Protein AF-A0A7S0FAA5-F1 (afdb_monomer)

Foldseek 3Di:
DDDDPPPVVVVVVVVVVVVVVVVPPPPPPPPPPPPPPPVVVVVVVVVVVVVVVVVVPPPPPPPPPDPPPDPDDDDPDPDPPPADDLVLPAAWWAKPVGWIWHWDAPDDPDRWIWIWTDDPPDDIDIWTFDADPVHIDTVQWHWDSVPDDSQWTWTAHPVRDIMIIGHDDPPPPPDPDDDPPVVVVPVPPPDDPPPDDDDDDDDDD

Nearest PDB structures (foldseek):
  2czt-assembly1_A  TM=4.499E-01  e=5.637E-01  Mus musculus
  4r4k-assembly1_A  TM=3.644E-01  e=4.669E+00  Bacteroides caccae ATCC 43185
  1wba-assembly1_A  TM=4.005E-01  e=7.704E+00  Psophocarpus tetragonolobus

Structure (mmCIF, N/CA/C/O backbone):
data_AF-A0A7S0FAA5-F1
#
_entry.id   AF-A0A7S0FAA5-F1
#
loop_
_atom_site.group_PDB
_atom_site.id
_atom_site.type_symbol
_atom_site.label_atom_id
_atom_site.label_alt_id
_atom_site.label_comp_id
_atom_site.label_asym_id
_atom_site.label_entity_id
_atom_site.label_seq_id
_atom_site.pdbx_PDB_ins_code
_atom_site.Cartn_x
_atom_site.Cartn_y
_atom_site.Cartn_z
_atom_site.occupancy
_atom_site.B_iso_or_equiv
_atom_site.auth_seq_id
_atom_site.auth_comp_id
_atom_site.auth_asym_id
_atom_site.auth_atom_id
_atom_site.pdbx_PDB_model_num
ATOM 1 N N . MET A 1 1 ? -15.482 9.427 52.708 1.00 46.59 1 MET A N 1
ATOM 2 C CA . MET A 1 1 ? -15.247 8.498 51.584 1.00 46.59 1 MET A CA 1
ATOM 3 C C . MET A 1 1 ? -13.743 8.409 51.426 1.00 46.59 1 MET A C 1
ATOM 5 O O . MET A 1 1 ? -13.138 9.397 51.035 1.00 46.59 1 MET A O 1
ATOM 9 N N . ALA A 1 2 ? -13.148 7.328 51.931 1.00 50.00 2 ALA A N 1
ATOM 10 C CA . ALA A 1 2 ? -11.704 7.180 52.086 1.00 50.00 2 ALA A CA 1
ATOM 11 C C . ALA A 1 2 ? -11.077 6.606 50.805 1.00 50.00 2 ALA A C 1
ATOM 13 O O . ALA A 1 2 ? -11.601 5.654 50.232 1.00 50.00 2 ALA A O 1
ATOM 14 N N . PHE A 1 3 ? -9.985 7.232 50.366 1.00 57.38 3 PHE A N 1
ATOM 15 C CA . PHE A 1 3 ? -9.082 6.771 49.314 1.00 57.38 3 PHE A CA 1
ATOM 16 C C . PHE A 1 3 ? -8.095 5.776 49.941 1.00 57.38 3 PHE A C 1
ATOM 18 O O . PHE A 1 3 ? -7.106 6.201 50.530 1.00 57.38 3 PHE A O 1
ATOM 25 N N . GLU A 1 4 ? -8.367 4.475 49.855 1.00 61.94 4 GLU A N 1
ATOM 26 C CA . GLU A 1 4 ? -7.481 3.430 50.410 1.00 61.94 4 GLU A CA 1
ATOM 27 C C . GLU A 1 4 ? -6.891 2.483 49.347 1.00 61.94 4 GLU A C 1
ATOM 29 O O . GLU A 1 4 ? -6.266 1.492 49.700 1.00 61.94 4 GLU A O 1
ATOM 34 N N . ASP A 1 5 ? -7.020 2.777 48.049 1.00 63.69 5 ASP A N 1
ATOM 35 C CA . ASP A 1 5 ? -6.678 1.799 46.994 1.00 63.69 5 ASP A CA 1
ATOM 36 C C . ASP A 1 5 ? -5.294 1.993 46.336 1.00 63.69 5 ASP A C 1
ATOM 38 O O . ASP A 1 5 ? -4.895 1.217 45.479 1.00 63.69 5 ASP A O 1
ATOM 42 N N . SER A 1 6 ? -4.516 3.008 46.734 1.00 68.31 6 SER A N 1
ATOM 43 C CA . SER A 1 6 ? -3.263 3.365 46.036 1.00 68.31 6 SER A CA 1
ATOM 44 C C . SER A 1 6 ? -2.016 2.600 46.504 1.00 68.31 6 SER A C 1
ATOM 46 O O . SER A 1 6 ? -0.963 2.722 45.882 1.00 68.31 6 SER A O 1
ATOM 48 N N . THR A 1 7 ? -2.082 1.850 47.606 1.00 77.31 7 THR A N 1
ATOM 49 C CA . THR A 1 7 ? -0.907 1.144 48.152 1.00 77.31 7 THR A CA 1
ATOM 50 C C . THR A 1 7 ? -0.652 -0.205 47.486 1.00 77.31 7 THR A C 1
ATOM 52 O O . THR A 1 7 ? 0.481 -0.678 47.499 1.00 77.31 7 THR A O 1
ATOM 55 N N . ARG A 1 8 ? -1.674 -0.803 46.863 1.00 77.56 8 ARG A N 1
ATOM 56 C CA . ARG A 1 8 ? -1.575 -2.124 46.225 1.00 77.56 8 ARG A CA 1
ATOM 57 C C . ARG A 1 8 ? -0.757 -2.116 44.938 1.00 77.56 8 ARG A C 1
ATOM 59 O O . ARG A 1 8 ? -0.042 -3.079 44.678 1.00 77.56 8 ARG A O 1
ATOM 66 N N . ASP A 1 9 ? -0.813 -1.026 44.178 1.00 76.88 9 ASP A N 1
ATOM 67 C CA . ASP A 1 9 ? -0.084 -0.923 42.910 1.00 76.88 9 ASP A CA 1
ATOM 68 C C . ASP A 1 9 ? 1.433 -0.801 43.124 1.00 76.88 9 ASP A C 1
ATOM 70 O O . ASP A 1 9 ? 2.213 -1.403 42.389 1.00 76.88 9 ASP A O 1
ATOM 74 N N . LEU A 1 10 ? 1.866 -0.108 44.186 1.00 81.38 10 LEU A N 1
ATOM 75 C CA . LEU A 1 10 ? 3.289 -0.001 44.533 1.00 81.38 10 LEU A CA 1
ATOM 76 C C . LEU A 1 10 ? 3.874 -1.344 45.000 1.00 81.38 10 LEU A C 1
ATOM 78 O O . LEU A 1 10 ? 5.013 -1.667 44.673 1.00 81.38 10 LEU A O 1
ATOM 82 N N . GLU A 1 11 ? 3.089 -2.143 45.728 1.00 89.31 11 GLU A N 1
ATOM 83 C CA . GLU A 1 11 ? 3.521 -3.457 46.217 1.00 89.31 11 GLU A CA 1
ATOM 84 C C . GLU A 1 11 ? 3.721 -4.458 45.066 1.00 89.31 11 GLU A C 1
ATOM 86 O O . GLU A 1 11 ? 4.648 -5.271 45.094 1.00 89.31 11 GLU A O 1
ATOM 91 N N . LEU A 1 12 ? 2.896 -4.363 44.017 1.00 89.00 12 LEU A N 1
ATOM 92 C CA . LEU A 1 12 ? 2.998 -5.217 42.836 1.00 89.00 12 LEU A CA 1
ATOM 93 C C . LEU A 1 12 ? 4.240 -4.890 41.990 1.00 89.00 12 LEU A C 1
ATOM 95 O O . LEU A 1 12 ? 4.948 -5.804 41.560 1.00 89.00 12 LEU A O 1
ATOM 99 N N . ASP A 1 13 ? 4.541 -3.606 41.789 1.00 87.75 13 ASP A N 1
ATOM 100 C CA . ASP A 1 13 ? 5.718 -3.170 41.025 1.00 87.75 13 ASP A CA 1
ATOM 101 C C . ASP A 1 13 ? 7.036 -3.569 41.707 1.00 87.75 13 ASP A C 1
ATOM 103 O O . ASP A 1 13 ? 7.987 -3.998 41.039 1.00 87.75 13 ASP A O 1
ATOM 107 N N . ASP A 1 14 ? 7.091 -3.496 43.040 1.00 91.56 14 ASP A N 1
ATOM 108 C CA . ASP A 1 14 ? 8.242 -3.972 43.811 1.00 91.56 14 ASP A CA 1
ATOM 109 C C . ASP A 1 14 ? 8.397 -5.498 43.714 1.00 91.56 14 ASP A C 1
ATOM 111 O O . ASP A 1 14 ? 9.518 -5.998 43.564 1.00 91.56 14 ASP A O 1
ATOM 115 N N . GLN A 1 15 ? 7.288 -6.248 43.692 1.00 93.44 15 GLN A N 1
ATOM 116 C CA . GLN A 1 15 ? 7.299 -7.697 43.468 1.00 93.44 15 GLN A CA 1
ATOM 117 C C . GLN A 1 15 ? 7.827 -8.072 42.077 1.00 93.44 15 GLN A C 1
ATOM 119 O O . GLN A 1 15 ? 8.649 -8.984 41.951 1.00 93.44 15 GLN A O 1
ATOM 124 N N . ILE A 1 16 ? 7.402 -7.353 41.033 1.00 87.31 16 ILE A N 1
ATOM 125 C CA . ILE A 1 16 ? 7.867 -7.576 39.656 1.00 87.31 16 ILE A CA 1
ATOM 126 C C . ILE A 1 16 ? 9.368 -7.293 39.555 1.00 87.31 16 ILE A C 1
ATOM 128 O O . ILE A 1 16 ? 10.115 -8.086 38.974 1.00 87.31 16 ILE A O 1
ATOM 132 N N . ARG A 1 17 ? 9.837 -6.196 40.158 1.00 88.38 17 ARG A N 1
ATOM 133 C CA . ARG A 1 17 ? 11.257 -5.823 40.151 1.00 88.38 17 ARG A CA 1
ATOM 134 C C . ARG A 1 17 ? 12.119 -6.836 40.908 1.00 88.38 17 ARG A C 1
ATOM 136 O O . ARG A 1 17 ? 13.194 -7.198 40.427 1.00 88.38 17 ARG A O 1
ATOM 143 N N . ALA A 1 18 ? 11.642 -7.328 42.052 1.00 89.88 18 ALA A N 1
ATOM 144 C CA . ALA A 1 18 ? 12.319 -8.367 42.824 1.00 89.88 18 ALA A CA 1
ATOM 145 C C . ALA A 1 18 ? 12.420 -9.687 42.039 1.00 89.88 18 ALA A C 1
ATOM 147 O O . ALA A 1 18 ? 13.503 -10.268 41.948 1.00 89.88 18 ALA A O 1
ATOM 148 N N . ALA A 1 19 ? 11.331 -10.110 41.390 1.00 85.75 19 ALA A N 1
ATOM 149 C CA . ALA A 1 19 ? 11.308 -11.322 40.573 1.00 85.75 19 ALA A CA 1
ATOM 150 C C . ALA A 1 19 ? 12.245 -11.230 39.353 1.00 85.75 19 ALA A C 1
ATOM 152 O O . ALA A 1 19 ? 12.927 -12.200 39.017 1.00 85.75 19 ALA A O 1
ATOM 153 N N . GLN A 1 20 ? 12.330 -10.062 38.705 1.00 81.81 20 GLN A N 1
ATOM 154 C CA . GLN A 1 20 ? 13.256 -9.839 37.588 1.00 81.81 20 GLN A CA 1
ATOM 155 C C . GLN A 1 20 ? 14.727 -9.895 38.024 1.00 81.81 20 GLN A C 1
ATOM 157 O O . GLN A 1 20 ? 15.554 -10.466 37.309 1.00 81.81 20 GLN A O 1
ATOM 162 N N . LEU A 1 21 ? 15.060 -9.354 39.203 1.00 81.00 21 LEU A N 1
ATOM 163 C CA . LEU A 1 21 ? 16.407 -9.456 39.773 1.00 81.00 21 LEU A CA 1
ATOM 164 C C . LEU A 1 21 ? 16.765 -10.902 40.140 1.00 81.00 21 LEU A C 1
ATOM 166 O O . LEU A 1 21 ? 17.892 -11.329 39.891 1.00 81.00 21 LEU A O 1
ATOM 170 N N . GLU A 1 22 ? 15.817 -11.677 40.671 1.00 82.38 22 GLU A N 1
ATOM 171 C CA . GLU A 1 22 ? 16.042 -13.088 41.004 1.00 82.38 22 GLU A CA 1
ATOM 172 C C . GLU A 1 22 ? 16.226 -13.958 39.747 1.00 82.38 22 GLU A C 1
ATOM 174 O O . GLU A 1 22 ? 17.112 -14.818 39.697 1.00 82.38 22 GLU A O 1
ATOM 179 N N . ALA A 1 23 ? 15.452 -13.692 38.691 1.00 75.12 23 ALA A N 1
ATOM 180 C CA . ALA A 1 23 ? 15.555 -14.407 37.421 1.00 75.12 23 ALA A CA 1
ATOM 181 C C . ALA A 1 23 ? 16.846 -14.076 36.641 1.00 75.12 23 ALA A C 1
ATOM 183 O O . ALA A 1 23 ? 17.376 -14.937 35.937 1.00 75.12 23 ALA A O 1
ATOM 184 N N . GLY A 1 24 ? 17.386 -12.859 36.783 1.00 63.59 24 GLY A N 1
ATOM 185 C CA . GLY A 1 24 ? 18.555 -12.384 36.031 1.00 63.59 24 GLY A CA 1
ATOM 186 C C . GLY A 1 24 ? 19.918 -12.944 36.471 1.00 63.59 24 GLY A C 1
ATOM 187 O O . GLY A 1 24 ? 20.893 -12.810 35.734 1.00 63.59 24 GLY A O 1
ATOM 188 N N . ILE A 1 25 ? 20.023 -13.588 37.640 1.00 58.25 25 ILE A N 1
ATOM 189 C CA . ILE A 1 25 ? 21.322 -13.996 38.223 1.00 58.25 25 ILE A CA 1
ATOM 190 C C . ILE A 1 25 ? 21.770 -15.402 37.776 1.00 58.25 25 ILE A C 1
ATOM 192 O O . ILE A 1 25 ? 22.922 -15.789 37.969 1.00 58.25 25 ILE A O 1
ATOM 196 N N . LYS A 1 26 ? 20.911 -16.178 37.105 1.00 59.44 26 LYS A N 1
ATOM 197 C CA . LYS A 1 26 ? 21.244 -17.539 36.648 1.00 59.44 26 LYS A CA 1
ATOM 198 C C . LYS A 1 26 ? 21.293 -17.640 35.130 1.00 59.44 26 LYS A C 1
ATOM 200 O O . LYS A 1 26 ? 20.645 -18.496 34.539 1.00 59.44 26 LYS A O 1
ATOM 205 N N . HIS A 1 27 ? 22.130 -16.825 34.496 1.00 52.06 27 HIS A N 1
ATOM 206 C CA . HIS A 1 27 ? 22.762 -17.285 33.266 1.00 52.06 27 HIS A CA 1
ATOM 207 C C . HIS A 1 27 ? 23.975 -18.123 33.673 1.00 52.06 27 HIS A C 1
ATOM 209 O O . HIS A 1 27 ? 25.009 -17.544 34.014 1.00 52.06 27 HIS A O 1
ATOM 215 N N . PRO A 1 28 ? 23.885 -19.472 33.694 1.00 59.03 28 PRO A N 1
ATOM 216 C CA . PRO A 1 28 ? 25.088 -20.280 33.755 1.00 59.03 28 PRO A CA 1
ATOM 217 C C . PRO A 1 28 ? 25.968 -19.788 32.617 1.00 59.03 28 PRO A C 1
ATOM 219 O O . PRO A 1 28 ? 25.535 -19.775 31.462 1.00 59.03 28 PRO A O 1
ATOM 222 N N . HIS A 1 29 ? 27.155 -19.299 32.971 1.00 48.84 29 HIS A N 1
ATOM 223 C CA . HIS A 1 29 ? 28.204 -18.979 32.025 1.00 48.84 29 HIS A CA 1
ATOM 224 C C . HIS A 1 29 ? 28.340 -20.180 31.099 1.00 48.84 29 HIS A C 1
ATOM 226 O O . HIS A 1 29 ? 28.907 -21.212 31.453 1.00 48.84 29 HIS A O 1
ATOM 232 N N . SER A 1 30 ? 27.731 -20.040 29.930 1.00 53.94 30 SER A N 1
ATOM 233 C CA . SER A 1 30 ? 27.768 -20.988 28.843 1.00 53.94 30 SER A CA 1
ATOM 234 C C . SER A 1 30 ? 29.174 -20.875 28.280 1.00 53.94 30 SER A C 1
ATOM 236 O O . SER A 1 30 ? 29.434 -20.160 27.316 1.00 53.94 30 SER A O 1
ATOM 238 N N . THR A 1 31 ? 30.122 -21.518 28.957 1.00 53.09 31 THR A N 1
ATOM 239 C CA . THR A 1 31 ? 31.502 -21.712 28.521 1.00 53.09 31 THR A CA 1
ATOM 240 C C . THR A 1 31 ? 31.530 -22.743 27.396 1.00 53.09 31 THR A C 1
ATOM 242 O O . THR A 1 31 ? 32.328 -23.675 27.390 1.00 53.09 31 THR A O 1
ATOM 245 N N . TYR A 1 32 ? 30.676 -22.569 26.387 1.00 51.41 32 TYR A N 1
ATOM 246 C CA . TYR A 1 32 ? 30.993 -23.093 25.075 1.00 51.41 32 TYR A CA 1
ATOM 247 C C . TYR A 1 32 ? 32.099 -22.197 24.545 1.00 51.41 32 TYR A C 1
ATOM 249 O O . TYR A 1 32 ? 31.860 -21.156 23.933 1.00 51.41 32 TYR A O 1
ATOM 257 N N . SER A 1 33 ? 33.335 -22.602 24.829 1.00 50.22 33 SER A N 1
ATOM 258 C CA . SER A 1 33 ? 34.493 -22.234 24.031 1.00 50.22 33 SER A CA 1
ATOM 259 C C . SER A 1 33 ? 34.157 -22.603 22.593 1.00 50.22 33 SER A C 1
ATOM 261 O O . SER A 1 33 ? 34.343 -23.747 22.179 1.00 50.22 33 SER A O 1
ATOM 263 N N . ARG A 1 34 ? 33.566 -21.651 21.862 1.00 58.12 34 ARG A N 1
ATOM 264 C CA . ARG A 1 34 ? 33.261 -21.775 20.444 1.00 58.12 34 ARG A CA 1
ATOM 265 C C . ARG A 1 34 ? 34.567 -22.207 19.784 1.00 58.12 34 ARG A C 1
ATOM 267 O O . ARG A 1 34 ? 35.541 -21.453 19.883 1.00 58.12 34 ARG A O 1
ATOM 274 N N . PRO A 1 35 ? 34.631 -23.409 19.183 1.00 56.22 35 PRO A N 1
ATOM 275 C CA . PRO A 1 35 ? 35.809 -23.841 18.457 1.00 56.22 35 PRO A CA 1
ATOM 276 C C . PRO A 1 35 ? 36.177 -22.713 17.507 1.00 56.22 35 PRO A C 1
ATOM 278 O O . PRO A 1 35 ? 35.318 -22.212 16.778 1.00 56.22 35 PRO A O 1
ATOM 281 N N . LYS A 1 36 ? 37.418 -22.240 17.611 1.00 56.34 36 LYS A N 1
ATOM 282 C CA . LYS A 1 36 ? 37.954 -21.164 16.785 1.00 56.34 36 LYS A CA 1
ATOM 283 C C . LYS A 1 36 ? 37.945 -21.673 15.345 1.00 56.34 36 LYS A C 1
ATOM 285 O O . LYS A 1 36 ? 38.880 -22.337 14.918 1.00 56.34 36 LYS A O 1
ATOM 290 N N . GLU A 1 37 ? 36.825 -21.467 14.656 1.00 60.38 37 GLU A N 1
ATOM 291 C CA . GLU A 1 37 ? 36.594 -21.952 13.302 1.00 60.38 37 GLU A CA 1
ATOM 292 C C . GLU A 1 37 ? 37.660 -21.346 12.380 1.00 60.38 37 GLU A C 1
ATOM 294 O O . GLU A 1 37 ? 37.664 -20.120 12.190 1.00 60.38 37 GLU A O 1
ATOM 299 N N . PRO A 1 38 ? 38.531 -22.168 11.763 1.00 64.38 38 PRO A N 1
ATOM 300 C CA . PRO A 1 38 ? 39.509 -21.680 10.790 1.00 64.38 38 PRO A CA 1
ATOM 301 C C . PRO A 1 38 ? 38.832 -21.054 9.555 1.00 64.38 38 PRO A C 1
ATOM 303 O O . PRO A 1 38 ? 39.435 -20.242 8.856 1.00 64.38 38 PRO A O 1
ATOM 306 N N . ALA A 1 39 ? 37.543 -21.342 9.337 1.00 64.44 39 ALA A N 1
ATOM 307 C CA . ALA A 1 39 ? 36.732 -20.773 8.265 1.00 64.44 39 ALA A CA 1
ATOM 308 C C . ALA A 1 39 ? 36.549 -19.246 8.371 1.00 64.44 39 ALA A C 1
ATOM 310 O O . ALA A 1 39 ? 36.412 -18.567 7.353 1.00 64.44 39 ALA A O 1
ATOM 311 N N . SER A 1 40 ? 36.576 -18.683 9.584 1.00 76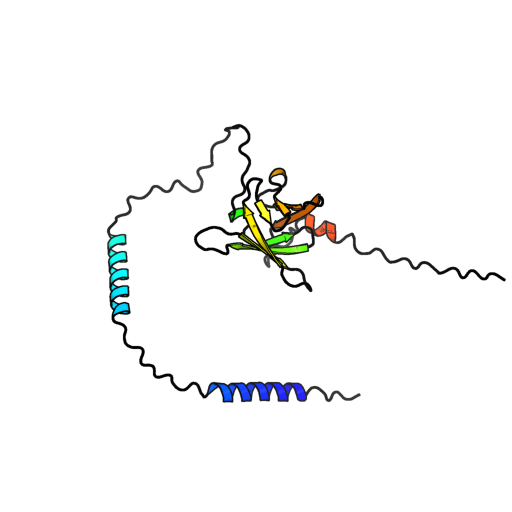.44 40 SER A N 1
ATOM 312 C CA . SER A 1 40 ? 36.397 -17.236 9.781 1.00 76.44 40 SER A CA 1
ATOM 313 C C . SER A 1 40 ? 37.597 -16.423 9.284 1.00 76.44 40 SER A C 1
ATOM 315 O O . SER A 1 40 ? 37.435 -15.335 8.727 1.00 76.44 40 SER A O 1
ATOM 317 N N . GLU A 1 41 ? 38.808 -16.962 9.432 1.00 83.12 41 GLU A N 1
ATOM 318 C CA . GLU A 1 41 ? 40.037 -16.302 8.999 1.00 83.12 41 GLU A CA 1
ATOM 319 C C . GLU A 1 41 ? 40.203 -16.403 7.480 1.00 83.12 41 GLU A C 1
ATOM 321 O O . GLU A 1 41 ? 40.548 -15.415 6.828 1.00 83.12 41 GLU A O 1
ATOM 326 N N . GLU A 1 42 ? 39.824 -17.541 6.895 1.00 84.56 42 GLU A N 1
ATOM 327 C CA . GLU A 1 42 ? 39.777 -17.719 5.445 1.00 84.56 42 GLU A CA 1
ATOM 328 C C . GLU A 1 42 ? 38.746 -16.794 4.779 1.00 84.56 42 GLU A C 1
ATOM 330 O O . GLU A 1 42 ? 39.060 -16.127 3.789 1.00 84.56 42 GLU A O 1
ATOM 335 N N . LEU A 1 43 ? 37.544 -16.664 5.352 1.00 84.25 43 LEU A N 1
ATOM 336 C CA . LEU A 1 43 ? 36.525 -15.734 4.859 1.00 84.25 43 LEU A CA 1
ATOM 337 C C . LEU A 1 43 ? 37.012 -14.280 4.913 1.00 84.25 43 LEU A C 1
ATOM 339 O O . LEU A 1 43 ? 36.904 -13.551 3.926 1.00 84.25 43 LEU A O 1
ATOM 343 N N . ASN A 1 44 ? 37.616 -13.871 6.031 1.00 85.75 44 ASN A N 1
ATOM 344 C CA . ASN A 1 44 ? 38.196 -12.536 6.169 1.00 85.75 44 ASN A CA 1
ATOM 345 C C . ASN A 1 44 ? 39.334 -12.294 5.161 1.00 85.75 44 ASN A C 1
ATOM 347 O O . ASN A 1 44 ? 39.449 -11.194 4.612 1.00 85.75 44 ASN A O 1
ATOM 351 N N . SER A 1 45 ? 40.138 -13.319 4.860 1.00 91.81 45 SER A N 1
ATOM 352 C CA . SER A 1 45 ? 41.173 -13.259 3.820 1.00 91.81 45 SER A CA 1
ATOM 353 C C . SER A 1 45 ? 40.569 -13.061 2.425 1.00 91.81 45 SER A C 1
ATOM 355 O O . SER A 1 45 ? 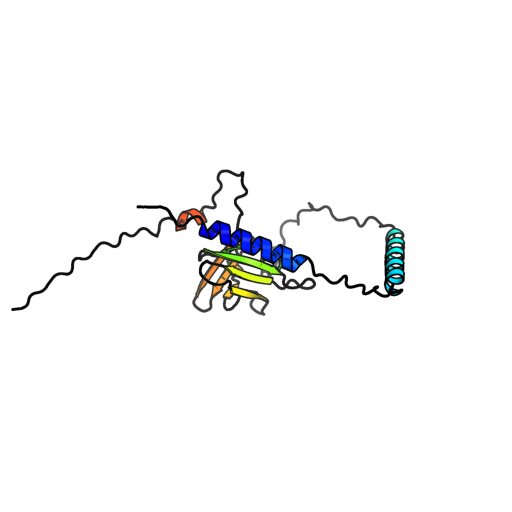41.031 -12.207 1.663 1.00 91.81 45 SER A O 1
ATOM 357 N N . ARG A 1 46 ? 39.477 -13.773 2.109 1.00 89.62 46 ARG A N 1
ATOM 358 C CA . ARG A 1 46 ? 38.746 -13.636 0.837 1.00 89.62 46 ARG A CA 1
ATOM 359 C C . ARG A 1 46 ? 38.129 -12.247 0.672 1.00 89.62 46 ARG A C 1
ATOM 361 O O . ARG A 1 46 ? 38.247 -11.670 -0.408 1.00 89.62 46 ARG A O 1
ATOM 368 N N . ILE A 1 47 ? 37.554 -11.672 1.733 1.00 87.81 47 ILE A N 1
ATOM 369 C CA . ILE A 1 47 ? 37.001 -10.306 1.709 1.00 87.81 47 ILE A CA 1
ATOM 370 C C . ILE A 1 47 ? 38.103 -9.283 1.393 1.00 87.81 47 ILE A C 1
ATOM 372 O O . ILE A 1 47 ? 37.950 -8.473 0.477 1.00 87.81 47 ILE A O 1
ATOM 376 N N . ARG A 1 48 ? 39.252 -9.351 2.083 1.00 90.62 48 ARG A N 1
ATOM 377 C CA . ARG A 1 48 ? 40.374 -8.425 1.834 1.00 90.62 48 ARG A CA 1
ATOM 378 C C . ARG A 1 48 ? 40.996 -8.598 0.446 1.00 90.62 48 ARG A C 1
ATOM 380 O O . ARG A 1 48 ? 41.482 -7.626 -0.132 1.00 90.62 48 ARG A O 1
ATOM 387 N N . ALA A 1 49 ? 41.027 -9.820 -0.087 1.00 89.69 49 ALA A N 1
ATOM 388 C CA . ALA A 1 49 ? 41.503 -10.082 -1.445 1.00 89.69 49 ALA A CA 1
ATOM 389 C C . ALA A 1 49 ? 40.559 -9.473 -2.497 1.00 89.69 49 ALA A C 1
ATOM 391 O O . ALA A 1 49 ? 41.020 -8.794 -3.414 1.00 89.69 49 ALA A O 1
ATOM 392 N N . ALA A 1 50 ? 39.244 -9.634 -2.319 1.00 83.62 50 ALA A N 1
ATOM 393 C CA . ALA A 1 50 ? 38.233 -9.052 -3.199 1.00 83.62 50 ALA A CA 1
ATOM 394 C C . ALA A 1 50 ? 38.268 -7.514 -3.192 1.00 83.62 50 ALA A C 1
ATOM 396 O O . ALA A 1 50 ? 38.244 -6.896 -4.254 1.00 83.62 50 ALA A O 1
ATOM 397 N N . GLN A 1 51 ? 38.410 -6.892 -2.015 1.00 87.94 51 GLN A N 1
ATOM 398 C CA . GLN A 1 51 ? 38.537 -5.434 -1.887 1.00 87.94 51 GLN A CA 1
ATOM 399 C C . GLN A 1 51 ? 39.766 -4.887 -2.635 1.00 87.94 51 GLN A C 1
ATOM 401 O O . GLN A 1 51 ? 39.666 -3.875 -3.328 1.00 87.94 51 GLN A O 1
ATOM 406 N N . ARG A 1 52 ? 40.914 -5.580 -2.567 1.00 83.62 52 ARG A N 1
ATOM 407 C CA . ARG A 1 52 ? 42.120 -5.204 -3.329 1.00 83.62 52 ARG A CA 1
ATOM 408 C C . ARG A 1 52 ? 41.942 -5.375 -4.840 1.00 83.62 52 ARG A C 1
ATOM 410 O O . ARG A 1 52 ? 42.389 -4.520 -5.598 1.00 83.62 52 ARG A O 1
ATOM 417 N N . ALA A 1 53 ? 41.260 -6.433 -5.277 1.00 79.19 53 ALA A N 1
ATOM 418 C CA . ALA A 1 53 ? 40.959 -6.649 -6.692 1.00 79.19 53 ALA A CA 1
ATOM 419 C C . ALA A 1 53 ? 39.988 -5.593 -7.257 1.00 79.19 53 ALA A C 1
ATOM 421 O O . ALA A 1 53 ? 40.146 -5.169 -8.402 1.00 79.19 53 ALA A O 1
ATOM 422 N N . ALA A 1 54 ? 39.018 -5.140 -6.456 1.00 72.62 54 ALA A N 1
ATOM 423 C CA . ALA A 1 54 ? 38.082 -4.086 -6.841 1.00 72.62 54 ALA A CA 1
ATOM 424 C C . ALA A 1 54 ? 38.766 -2.713 -6.967 1.00 72.62 54 ALA A C 1
ATOM 426 O O . ALA A 1 54 ? 38.492 -1.989 -7.917 1.00 72.62 54 ALA A O 1
ATOM 427 N N . GLY A 1 55 ? 39.703 -2.382 -6.070 1.00 69.12 55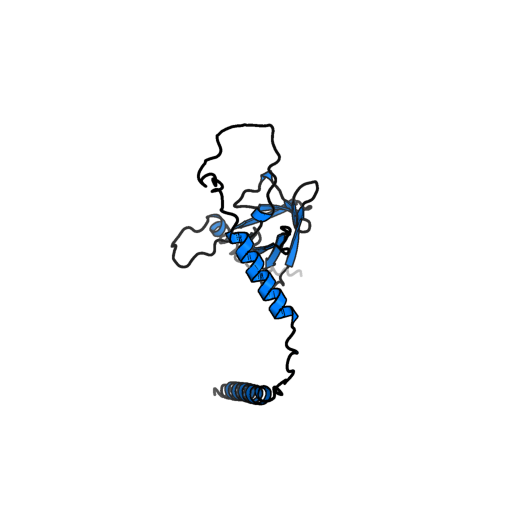 GLY A N 1
ATOM 428 C CA . GLY A 1 55 ? 40.447 -1.115 -6.124 1.00 69.12 55 GLY A CA 1
ATOM 429 C C . GLY A 1 55 ? 41.436 -0.996 -7.293 1.00 69.12 55 GLY A C 1
ATOM 430 O O . GLY A 1 55 ? 41.773 0.114 -7.690 1.00 69.12 55 GLY A O 1
ATOM 431 N N . ALA A 1 56 ? 41.889 -2.117 -7.867 1.00 62.03 56 ALA A N 1
ATOM 432 C CA . ALA A 1 56 ? 42.823 -2.129 -8.999 1.00 62.03 56 ALA A CA 1
ATOM 433 C C . ALA A 1 56 ? 42.140 -1.970 -10.368 1.00 62.03 56 ALA A C 1
ATOM 435 O O . ALA A 1 56 ? 42.805 -1.670 -11.360 1.00 62.03 56 ALA A O 1
ATOM 436 N N . ARG A 1 57 ? 40.815 -2.145 -10.443 1.00 57.50 57 ARG A N 1
ATOM 437 C CA . ARG A 1 57 ? 40.047 -1.780 -11.636 1.00 57.50 57 ARG A CA 1
ATOM 438 C C . ARG A 1 57 ? 39.781 -0.287 -11.567 1.00 57.50 57 ARG A C 1
ATOM 440 O O . ARG A 1 57 ? 38.726 0.139 -11.107 1.00 57.50 57 ARG A O 1
ATOM 447 N N . GLY A 1 58 ? 40.790 0.483 -11.976 1.00 50.03 58 GLY A N 1
ATOM 448 C CA . GLY A 1 58 ? 40.668 1.910 -12.231 1.00 50.03 58 GLY A CA 1
ATOM 449 C C . GLY A 1 58 ? 39.379 2.153 -12.997 1.00 50.03 58 GLY A C 1
ATOM 450 O O . GLY A 1 58 ? 39.210 1.668 -14.115 1.00 50.03 58 GLY A O 1
ATOM 451 N N . LEU A 1 59 ? 38.446 2.820 -12.327 1.00 49.97 59 LEU A N 1
ATOM 452 C CA . LEU A 1 59 ? 37.232 3.311 -12.934 1.00 49.97 59 LEU A CA 1
ATOM 453 C C . LEU A 1 59 ? 37.679 4.281 -14.024 1.00 49.97 59 LEU A C 1
ATOM 455 O O . LEU A 1 59 ? 38.016 5.428 -13.731 1.00 49.97 59 LEU A O 1
ATOM 459 N N . ASP A 1 60 ? 37.669 3.824 -15.276 1.00 54.28 60 ASP A N 1
ATOM 460 C CA . ASP A 1 60 ? 37.328 4.730 -16.361 1.00 54.28 60 ASP A CA 1
ATOM 461 C C . ASP A 1 60 ? 36.047 5.429 -15.899 1.00 54.28 60 ASP A C 1
ATOM 463 O O . ASP A 1 60 ? 35.093 4.735 -15.519 1.00 54.28 60 ASP A O 1
ATOM 467 N N . PRO A 1 61 ? 36.034 6.768 -15.802 1.00 55.09 61 PRO A N 1
ATOM 468 C CA . PRO A 1 61 ? 34.887 7.492 -15.305 1.00 55.09 61 PRO A CA 1
ATOM 469 C C . PRO A 1 61 ? 33.743 7.218 -16.270 1.00 55.09 61 PRO A C 1
ATOM 471 O O . PRO A 1 61 ? 33.618 7.843 -17.323 1.00 55.09 61 PRO A O 1
ATOM 474 N N . VAL A 1 62 ? 32.911 6.246 -15.901 1.00 57.91 62 VAL A N 1
ATOM 475 C CA . VAL A 1 62 ? 31.584 6.051 -16.450 1.00 57.91 62 VAL A CA 1
ATOM 476 C C . VAL A 1 62 ? 30.929 7.409 -16.301 1.00 57.91 62 VAL A C 1
ATOM 478 O O . VAL A 1 62 ? 30.641 7.874 -15.198 1.00 57.91 62 VAL A O 1
ATOM 481 N N . ARG A 1 63 ? 30.821 8.091 -17.437 1.00 52.47 63 ARG A N 1
ATOM 482 C CA . ARG A 1 63 ? 30.171 9.377 -17.605 1.00 52.47 63 ARG A CA 1
ATOM 483 C C . ARG A 1 63 ? 28.705 9.156 -17.272 1.00 52.47 63 ARG A C 1
ATOM 485 O O . ARG A 1 63 ? 27.905 8.902 -18.165 1.00 52.47 63 ARG A O 1
ATOM 492 N N . TRP A 1 64 ? 28.378 9.192 -15.983 1.00 51.97 64 TRP A N 1
ATOM 493 C CA . TRP A 1 64 ? 27.009 9.235 -15.506 1.00 51.97 64 TRP A CA 1
ATOM 494 C C . TRP A 1 64 ? 26.352 10.427 -16.204 1.00 51.97 64 TRP A C 1
ATOM 496 O O . TRP A 1 64 ? 26.807 11.561 -16.010 1.00 51.97 64 TRP A O 1
ATOM 506 N N . PRO A 1 65 ? 25.365 10.208 -17.090 1.00 50.06 65 PRO A N 1
ATOM 507 C CA . PRO A 1 65 ? 24.636 11.318 -17.668 1.00 50.06 65 PRO A CA 1
ATOM 508 C C . PRO A 1 65 ? 24.013 12.097 -16.511 1.00 50.06 65 PRO A C 1
ATOM 510 O O . PRO A 1 65 ? 23.452 11.519 -15.580 1.00 50.06 65 PRO A O 1
ATOM 513 N N . ALA A 1 66 ? 24.209 13.413 -16.533 1.00 53.47 66 ALA A N 1
ATOM 514 C CA . ALA A 1 66 ? 23.806 14.283 -15.447 1.00 53.47 66 ALA A CA 1
ATOM 515 C C . ALA A 1 66 ? 22.302 14.102 -15.126 1.00 53.47 66 ALA A C 1
ATOM 517 O O . ALA A 1 66 ? 21.503 14.026 -16.064 1.00 53.47 66 ALA A O 1
ATOM 518 N N . PRO A 1 67 ? 21.889 14.105 -13.842 1.00 52.12 67 PRO A N 1
ATOM 519 C CA . PRO A 1 67 ? 20.505 13.839 -13.413 1.00 52.12 67 PRO A CA 1
ATOM 520 C C . PRO A 1 67 ? 19.440 14.840 -13.900 1.00 52.12 67 PRO A C 1
ATOM 522 O O . PRO A 1 67 ? 18.279 14.737 -13.522 1.00 52.12 67 PRO A O 1
ATOM 525 N N . TRP A 1 68 ? 19.815 15.838 -14.702 1.00 64.62 68 TRP A N 1
ATOM 526 C CA . TRP A 1 68 ? 18.940 16.923 -15.146 1.00 64.62 68 TRP A CA 1
ATOM 527 C C . TRP A 1 68 ? 18.741 16.981 -16.665 1.00 64.62 68 TRP A C 1
ATOM 529 O O . TRP A 1 68 ? 18.087 17.909 -17.145 1.00 64.62 68 TRP A O 1
ATOM 539 N N . ALA A 1 69 ? 19.257 16.013 -17.433 1.00 48.62 69 ALA A N 1
ATOM 540 C CA . ALA A 1 69 ? 18.959 15.903 -18.860 1.00 48.62 69 ALA A CA 1
ATOM 541 C C . ALA A 1 69 ? 17.465 15.584 -19.053 1.00 48.62 69 ALA A C 1
ATOM 543 O O . ALA A 1 69 ? 17.039 14.432 -19.073 1.00 48.62 69 ALA A O 1
ATOM 544 N N . ARG A 1 70 ? 16.664 16.650 -19.130 1.00 58.78 70 ARG A N 1
ATOM 545 C CA . ARG A 1 70 ? 15.223 16.623 -19.368 1.00 58.78 70 ARG A CA 1
ATOM 546 C C . ARG A 1 70 ? 14.927 15.769 -20.605 1.00 58.78 70 ARG A C 1
ATOM 548 O O . ARG A 1 70 ? 15.461 16.083 -21.672 1.00 58.78 70 ARG A O 1
ATOM 555 N N . PRO A 1 71 ? 14.070 14.740 -20.497 1.00 55.50 71 PRO A N 1
ATOM 556 C CA . PRO A 1 71 ? 13.588 14.022 -21.661 1.00 55.50 71 PRO A CA 1
ATOM 557 C C . PRO A 1 71 ? 12.890 15.003 -22.596 1.00 55.50 71 PRO A C 1
ATOM 559 O O . PRO A 1 71 ? 12.011 15.768 -22.191 1.00 55.50 71 PRO A O 1
ATOM 562 N N . GLY A 1 72 ? 13.356 14.995 -23.840 1.00 55.12 72 GLY A N 1
ATOM 563 C CA . GLY A 1 72 ? 12.820 15.784 -24.925 1.00 55.12 72 GLY A CA 1
ATOM 564 C C . GLY A 1 72 ? 11.326 15.553 -25.116 1.00 55.12 72 GLY A C 1
ATOM 565 O O . GLY A 1 72 ? 10.795 14.451 -24.990 1.00 55.12 72 GLY A O 1
ATOM 566 N N . VAL A 1 73 ? 10.684 16.662 -25.438 1.00 56.81 73 VAL A N 1
ATOM 567 C CA . VAL A 1 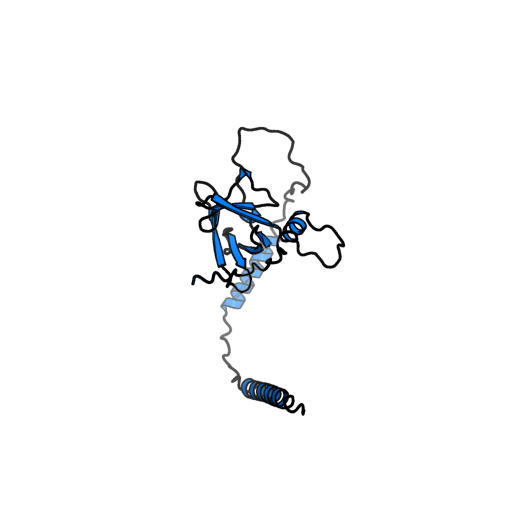73 ? 9.325 16.809 -25.930 1.00 56.81 73 VAL A CA 1
ATOM 568 C C . VAL A 1 73 ? 9.041 15.840 -27.084 1.00 56.81 73 VAL A C 1
ATOM 570 O O . VAL A 1 73 ? 9.766 15.814 -28.073 1.00 56.81 73 VAL A O 1
ATOM 573 N N . GLY A 1 74 ? 7.911 15.138 -26.978 1.00 57.44 74 GLY A N 1
ATOM 574 C CA . GLY A 1 74 ? 7.018 14.904 -28.112 1.00 57.44 74 GLY A CA 1
ATOM 575 C C . GLY A 1 74 ? 7.394 13.786 -29.078 1.00 57.44 74 GLY A C 1
ATOM 576 O O . GLY A 1 74 ? 7.717 14.048 -30.231 1.00 57.44 74 GLY A O 1
ATOM 577 N N . SER A 1 75 ? 7.187 12.536 -28.670 1.00 52.16 75 SER A N 1
ATOM 578 C CA . SER A 1 75 ? 6.778 11.502 -29.623 1.00 52.16 75 SER A CA 1
ATOM 579 C C . SER A 1 75 ? 5.446 10.933 -29.154 1.00 52.16 75 SER A C 1
ATOM 581 O O . SER A 1 75 ? 5.385 10.084 -28.267 1.00 52.16 75 SER A O 1
ATOM 583 N N . ALA A 1 76 ? 4.362 11.485 -29.703 1.00 51.06 76 ALA A N 1
ATOM 584 C CA . ALA A 1 76 ? 3.006 10.969 -29.568 1.00 51.06 76 ALA A CA 1
ATOM 585 C C . ALA A 1 76 ? 2.896 9.657 -30.363 1.00 51.06 76 ALA A C 1
ATOM 587 O O . ALA A 1 76 ? 2.303 9.602 -31.437 1.00 51.06 76 ALA A O 1
ATOM 588 N N . GLY A 1 77 ? 3.560 8.613 -29.867 1.00 62.34 77 GLY A N 1
ATOM 589 C CA . GLY A 1 77 ? 3.375 7.252 -30.344 1.00 62.34 77 GLY A CA 1
ATOM 590 C C . GLY A 1 77 ? 2.006 6.720 -29.904 1.00 62.34 77 GLY A C 1
ATOM 591 O O . GLY A 1 77 ? 1.487 7.151 -28.870 1.00 62.34 77 GLY A O 1
ATOM 592 N N . PRO A 1 78 ? 1.397 5.805 -30.675 1.00 54.53 78 PRO A N 1
ATOM 593 C CA . PRO A 1 78 ? 0.085 5.249 -30.370 1.00 54.53 78 PRO A CA 1
ATOM 594 C C . PRO A 1 78 ? 0.087 4.583 -28.989 1.00 54.53 78 PRO A C 1
ATOM 596 O O . PRO A 1 78 ? 0.774 3.590 -28.776 1.00 54.53 78 PRO A O 1
ATOM 599 N N . GLY A 1 79 ? -0.676 5.190 -28.071 1.00 56.03 79 GLY A N 1
ATOM 600 C CA . GLY A 1 79 ? -1.172 4.673 -26.793 1.00 56.03 79 GLY A CA 1
ATOM 601 C C . GLY A 1 79 ? -0.445 3.469 -26.202 1.00 56.03 79 GLY A C 1
ATOM 602 O O . GLY A 1 79 ? -1.036 2.398 -26.093 1.00 56.03 79 GLY A O 1
ATOM 603 N N . VAL A 1 80 ? 0.808 3.641 -25.776 1.00 62.56 80 VAL A N 1
ATOM 604 C CA . VAL A 1 80 ? 1.442 2.662 -24.889 1.00 62.56 80 VAL A CA 1
ATOM 605 C C . VAL A 1 80 ? 0.645 2.698 -23.590 1.00 62.56 80 VAL A C 1
ATOM 607 O O . VAL A 1 80 ? 0.629 3.724 -22.907 1.00 62.56 80 VAL A O 1
ATOM 610 N N . ALA A 1 81 ? -0.075 1.613 -23.297 1.00 66.19 81 ALA A N 1
ATOM 611 C CA . ALA A 1 81 ? -0.799 1.457 -22.045 1.00 66.19 81 ALA A CA 1
ATOM 612 C C . ALA A 1 81 ? 0.158 1.808 -20.900 1.00 66.19 81 ALA A C 1
ATOM 614 O O . ALA A 1 81 ? 1.223 1.201 -20.771 1.00 66.19 81 ALA A O 1
ATOM 615 N N . GLN A 1 82 ? -0.180 2.847 -20.135 1.00 75.81 82 GLN A N 1
ATOM 616 C CA . GLN A 1 82 ? 0.656 3.315 -19.038 1.00 75.81 82 GLN A CA 1
ATOM 617 C C . GLN A 1 82 ? 0.700 2.211 -17.983 1.00 75.81 82 GLN A C 1
ATOM 619 O O . GLN A 1 82 ? -0.233 2.038 -17.206 1.00 75.81 82 GLN A O 1
ATOM 624 N N . SER A 1 83 ? 1.761 1.412 -17.995 1.00 86.31 83 SER A N 1
ATOM 625 C CA . SER A 1 83 ? 1.979 0.402 -16.969 1.00 86.31 83 SER A CA 1
ATOM 626 C C . SER A 1 83 ? 2.534 1.092 -15.728 1.00 86.31 83 SER A C 1
ATOM 628 O O . SER A 1 83 ? 3.545 1.791 -15.803 1.00 86.31 83 SER A O 1
ATOM 630 N N . MET A 1 84 ? 1.866 0.923 -14.587 1.00 92.44 84 MET A N 1
ATOM 631 C CA . MET A 1 84 ? 2.405 1.361 -13.301 1.00 92.44 84 MET A CA 1
ATOM 632 C C . MET A 1 84 ? 3.491 0.389 -12.841 1.00 92.44 84 MET A C 1
ATOM 634 O O . MET A 1 84 ? 3.282 -0.825 -12.832 1.00 92.44 84 MET A O 1
ATOM 638 N N . ALA A 1 85 ? 4.641 0.934 -12.452 1.00 94.81 85 ALA A N 1
ATOM 639 C CA . ALA A 1 85 ? 5.738 0.166 -11.875 1.00 94.81 85 ALA A CA 1
ATOM 640 C C . ALA A 1 85 ? 5.400 -0.246 -10.425 1.00 94.81 85 ALA A C 1
ATOM 642 O O . ALA A 1 85 ? 4.760 0.541 -9.720 1.00 94.81 85 ALA A O 1
ATOM 643 N N . PRO A 1 86 ? 5.817 -1.429 -9.939 1.00 95.94 86 PRO A N 1
ATOM 644 C CA . PRO A 1 86 ? 5.487 -1.887 -8.586 1.00 95.94 86 PRO A CA 1
ATOM 645 C C . PRO A 1 86 ? 5.979 -0.940 -7.480 1.00 95.94 86 PRO A C 1
ATOM 647 O O . PRO A 1 86 ? 5.349 -0.823 -6.430 1.00 95.94 86 PRO A O 1
ATOM 650 N N . GLU A 1 87 ? 7.066 -0.212 -7.728 1.00 96.19 87 GLU A N 1
ATOM 651 C CA . GLU A 1 87 ? 7.641 0.774 -6.811 1.00 96.19 87 GLU A CA 1
ATOM 652 C C . GLU A 1 87 ? 6.688 1.949 -6.554 1.00 96.19 87 GLU A C 1
ATOM 654 O O . GLU A 1 87 ? 6.736 2.552 -5.486 1.00 96.19 87 GLU A O 1
ATOM 659 N N . SER A 1 88 ? 5.791 2.246 -7.502 1.00 94.94 88 SER A N 1
ATOM 660 C CA . SER A 1 88 ? 4.812 3.334 -7.374 1.00 94.94 88 SER A CA 1
ATOM 661 C C . SER A 1 88 ? 3.738 3.071 -6.320 1.00 94.94 88 SER A C 1
ATOM 663 O O . SER A 1 88 ? 3.093 4.014 -5.872 1.00 94.94 88 SER A O 1
ATOM 665 N N . PHE A 1 89 ? 3.561 1.817 -5.890 1.00 96.69 89 PHE A N 1
ATOM 666 C CA . PHE A 1 89 ? 2.620 1.479 -4.822 1.00 96.69 89 PHE A CA 1
ATOM 667 C C . PHE A 1 89 ? 3.238 1.601 -3.430 1.00 96.69 89 PHE A C 1
ATOM 669 O O . PHE A 1 89 ? 2.495 1.660 -2.455 1.00 96.69 89 PHE A O 1
ATOM 676 N N . LEU A 1 90 ? 4.569 1.601 -3.310 1.00 97.00 90 LEU A N 1
ATOM 677 C CA . LEU A 1 90 ? 5.255 1.551 -2.019 1.00 97.00 90 LEU A CA 1
ATOM 678 C C . LEU A 1 90 ? 5.037 2.838 -1.215 1.00 97.00 90 LEU A C 1
ATOM 680 O O . LEU A 1 90 ? 5.000 3.935 -1.766 1.00 97.00 90 LEU A O 1
ATOM 684 N N . GLY A 1 91 ? 4.936 2.703 0.108 1.00 96.44 91 GLY A N 1
ATOM 685 C CA . GLY A 1 91 ? 4.783 3.830 1.028 1.00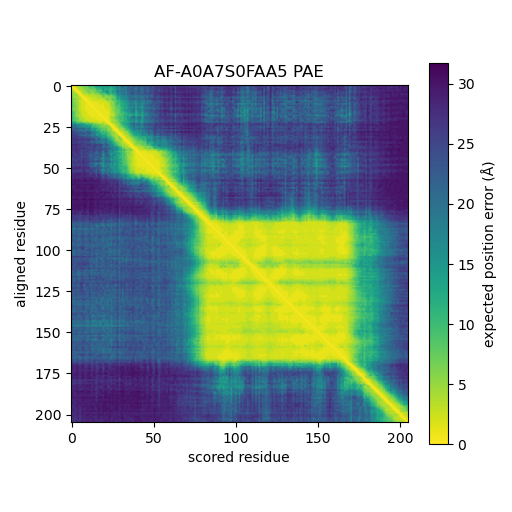 96.44 91 GLY A CA 1
ATOM 686 C C . GLY A 1 91 ? 3.510 3.766 1.866 1.00 96.44 91 GLY A C 1
ATOM 687 O O . GLY A 1 91 ? 2.866 2.723 1.988 1.00 96.44 91 GLY A O 1
ATOM 688 N N . LYS A 1 92 ? 3.173 4.896 2.491 1.00 97.06 92 LYS A N 1
ATOM 689 C CA . LYS A 1 92 ? 1.974 5.051 3.321 1.00 97.06 92 LYS A CA 1
ATOM 690 C C . LYS A 1 92 ? 0.892 5.788 2.540 1.00 97.06 92 LYS A C 1
ATOM 692 O O . LYS A 1 92 ? 1.154 6.817 1.920 1.00 97.06 92 LYS A O 1
ATOM 697 N N . TRP A 1 93 ? -0.328 5.287 2.630 1.00 97.56 93 TRP A N 1
ATOM 698 C CA . TRP A 1 93 ? -1.500 5.810 1.950 1.00 97.56 93 TRP A CA 1
ATOM 699 C C . TRP A 1 93 ? -2.689 5.868 2.912 1.00 97.56 93 TRP A C 1
ATOM 701 O O . TRP A 1 93 ? -2.746 5.156 3.913 1.00 97.56 93 TRP A O 1
ATOM 711 N N . MET A 1 94 ? -3.660 6.711 2.591 1.00 97.50 94 MET A N 1
ATOM 712 C CA . MET A 1 94 ? -4.986 6.733 3.192 1.00 97.50 94 MET A CA 1
ATOM 713 C C . MET A 1 94 ? -5.992 6.331 2.124 1.00 97.50 94 MET A C 1
ATOM 715 O O . MET A 1 94 ? -5.975 6.897 1.030 1.00 97.50 94 MET A O 1
ATOM 719 N N . ASP A 1 95 ? -6.877 5.385 2.421 1.00 97.69 95 ASP A N 1
ATOM 720 C CA . ASP A 1 95 ? -7.950 5.050 1.491 1.00 97.69 95 ASP A CA 1
ATOM 721 C C . ASP A 1 95 ? -9.189 5.952 1.654 1.00 97.69 95 ASP A C 1
ATOM 723 O O . ASP A 1 95 ? -9.388 6.660 2.648 1.00 97.69 95 ASP A O 1
ATOM 727 N N . SER A 1 96 ? -10.087 5.903 0.671 1.00 96.62 96 SER A N 1
ATOM 728 C CA . SER A 1 96 ? -11.342 6.656 0.684 1.00 96.62 96 SER A CA 1
ATOM 729 C C . SER A 1 96 ? -12.287 6.261 1.830 1.00 96.62 96 SER A C 1
ATOM 731 O O . SER A 1 96 ? -13.184 7.040 2.158 1.00 96.62 96 SER A O 1
ATOM 733 N N . TYR A 1 97 ? -12.072 5.122 2.489 1.00 95.56 97 TYR A N 1
ATOM 734 C CA . TYR A 1 97 ? -12.841 4.632 3.637 1.00 95.56 97 TYR A CA 1
ATOM 735 C C . TYR A 1 97 ? -12.200 4.981 4.996 1.00 95.56 97 TYR A C 1
ATOM 737 O O . TYR A 1 97 ? -12.741 4.618 6.053 1.00 95.56 97 TYR A O 1
ATOM 745 N N . GLY A 1 98 ? -11.084 5.716 4.984 1.00 95.50 98 GLY A N 1
ATOM 746 C CA . GLY A 1 98 ? -10.344 6.130 6.173 1.00 95.50 98 GLY A CA 1
ATOM 747 C C . GLY A 1 98 ? -9.558 4.996 6.833 1.00 95.50 98 GLY A C 1
ATOM 748 O O . GLY A 1 98 ? -9.364 5.030 8.043 1.00 95.50 98 GLY A O 1
ATOM 749 N N . ASN A 1 99 ? -9.181 3.963 6.081 1.00 97.25 99 ASN A N 1
ATOM 750 C CA . ASN A 1 99 ? -8.172 3.001 6.505 1.00 97.25 99 ASN A CA 1
ATOM 751 C C . ASN A 1 99 ? -6.782 3.575 6.201 1.00 97.25 99 ASN A C 1
ATOM 753 O O . ASN A 1 99 ? -6.570 4.193 5.151 1.00 97.25 99 ASN A O 1
ATOM 757 N N . THR A 1 100 ? -5.832 3.324 7.095 1.00 97.19 100 THR A N 1
ATOM 758 C CA . THR A 1 100 ? -4.415 3.546 6.808 1.00 97.19 100 THR A CA 1
ATOM 759 C C . THR A 1 100 ? -3.902 2.342 6.033 1.00 97.19 100 THR A C 1
ATOM 761 O O . THR A 1 100 ? -4.163 1.200 6.407 1.00 97.19 100 THR A O 1
ATOM 764 N N . VAL A 1 101 ? -3.199 2.585 4.932 1.00 98.19 101 VAL A N 1
ATOM 765 C CA . VAL A 1 101 ? -2.680 1.543 4.047 1.00 98.19 101 VAL A CA 1
ATOM 766 C C . VAL A 1 101 ? -1.166 1.682 3.956 1.00 98.19 101 VAL A C 1
ATOM 768 O O . VAL A 1 101 ? -0.655 2.670 3.439 1.00 98.19 101 VAL A O 1
ATOM 771 N N . CYS A 1 102 ? -0.433 0.692 4.449 1.00 98.12 102 CYS A N 1
ATOM 772 C CA . CYS A 1 102 ? 1.026 0.644 4.363 1.00 98.12 102 CYS A CA 1
ATOM 773 C C . CYS A 1 102 ? 1.440 -0.399 3.331 1.00 98.12 102 CYS A C 1
ATOM 775 O O . CYS A 1 102 ? 1.128 -1.575 3.496 1.00 98.12 102 CYS A O 1
ATOM 777 N N . VAL A 1 103 ? 2.159 0.013 2.291 1.00 98.25 103 VAL A N 1
ATOM 778 C CA . VAL A 1 103 ? 2.623 -0.873 1.222 1.00 98.25 103 VAL A CA 1
ATOM 779 C C . VAL A 1 103 ? 4.140 -1.007 1.277 1.00 98.25 103 VAL A C 1
ATOM 781 O O . VAL A 1 103 ? 4.863 -0.011 1.235 1.00 98.25 103 VAL A O 1
ATOM 784 N N . TYR A 1 104 ? 4.630 -2.241 1.350 1.00 98.00 104 TYR A N 1
ATOM 785 C CA . TYR A 1 104 ? 6.058 -2.562 1.425 1.00 98.00 104 TYR A CA 1
ATOM 786 C C . TYR A 1 104 ? 6.409 -3.749 0.520 1.00 98.00 104 TYR A C 1
ATOM 788 O O . TYR A 1 104 ? 5.536 -4.534 0.152 1.00 98.00 104 TYR A O 1
ATOM 796 N N . SER A 1 105 ? 7.688 -3.885 0.150 1.00 97.75 105 SER A N 1
ATOM 797 C CA . SER A 1 105 ? 8.173 -5.073 -0.567 1.00 97.75 105 SER A CA 1
ATOM 798 C C . SER A 1 105 ? 8.421 -6.213 0.417 1.00 97.75 105 SER A C 1
ATOM 800 O O . SER A 1 105 ? 9.078 -6.015 1.438 1.00 97.75 105 SER A O 1
ATOM 802 N N . THR A 1 106 ? 7.926 -7.411 0.109 1.00 97.19 106 THR A N 1
ATOM 803 C CA . THR A 1 106 ? 8.194 -8.615 0.916 1.00 97.19 106 THR A CA 1
ATOM 804 C C . THR A 1 106 ? 9.455 -9.368 0.501 1.00 97.19 106 THR A C 1
ATOM 806 O O . THR A 1 106 ? 9.819 -10.342 1.151 1.00 97.19 106 THR A O 1
ATOM 809 N N . ASP A 1 107 ? 10.083 -8.973 -0.605 1.00 95.00 107 ASP A N 1
ATOM 810 C CA . ASP A 1 107 ? 11.224 -9.670 -1.197 1.00 95.00 107 ASP A CA 1
ATOM 811 C C . ASP A 1 107 ? 12.316 -8.654 -1.582 1.00 95.00 107 ASP A C 1
ATOM 813 O O . ASP A 1 107 ? 12.029 -7.505 -1.934 1.00 95.00 107 ASP A O 1
ATOM 817 N N . ALA A 1 108 ? 13.574 -9.063 -1.407 1.00 90.44 108 ALA A N 1
ATOM 818 C CA . ALA A 1 108 ? 14.761 -8.238 -1.612 1.00 90.44 108 ALA A CA 1
ATOM 819 C C . ALA A 1 108 ? 15.301 -8.304 -3.051 1.00 90.44 108 ALA A C 1
ATOM 821 O O . ALA A 1 108 ? 16.089 -7.445 -3.440 1.00 90.44 108 ALA A O 1
ATOM 822 N N . PHE A 1 109 ? 14.910 -9.320 -3.825 1.00 93.12 109 PHE A N 1
ATOM 823 C CA . PHE A 1 109 ? 15.379 -9.538 -5.196 1.00 93.12 109 PHE A CA 1
ATOM 824 C C . PHE A 1 109 ? 14.327 -9.172 -6.243 1.00 93.12 109 PHE A C 1
ATOM 826 O O . PHE A 1 109 ? 14.679 -8.802 -7.361 1.00 93.12 109 PHE A O 1
ATOM 833 N N . GLU A 1 110 ? 13.048 -9.262 -5.885 1.00 93.31 110 GL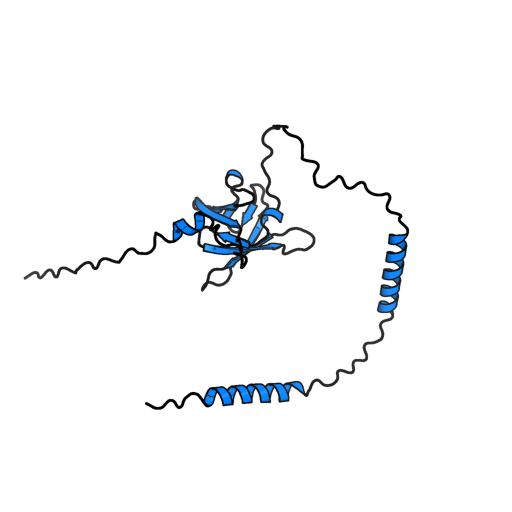U A N 1
ATOM 834 C CA . GLU A 1 110 ? 11.916 -8.921 -6.744 1.00 93.31 110 GLU A CA 1
ATOM 835 C C . GLU A 1 110 ? 10.941 -8.025 -5.972 1.00 93.31 110 GLU A C 1
ATOM 837 O O . GLU A 1 110 ? 10.575 -8.342 -4.842 1.00 93.31 110 GLU A O 1
ATOM 842 N N . THR A 1 111 ? 10.484 -6.914 -6.561 1.00 93.38 111 THR A N 1
ATOM 843 C CA . THR A 1 111 ? 9.499 -6.043 -5.906 1.00 93.38 111 THR A CA 1
ATOM 844 C C . THR A 1 111 ? 8.157 -6.773 -5.818 1.00 93.38 111 THR A C 1
ATOM 846 O O . THR A 1 111 ? 7.390 -6.819 -6.780 1.00 93.38 111 THR A O 1
ATOM 849 N N . ARG A 1 112 ? 7.866 -7.351 -4.647 1.00 96.75 112 ARG A N 1
ATOM 850 C CA . ARG A 1 112 ? 6.605 -8.040 -4.333 1.00 96.75 112 ARG A CA 1
ATOM 851 C C . ARG A 1 112 ? 5.803 -7.200 -3.340 1.00 96.75 112 ARG A C 1
ATOM 853 O O . ARG A 1 112 ? 5.947 -7.399 -2.131 1.00 96.75 112 ARG A O 1
ATOM 860 N N . PRO A 1 113 ? 5.015 -6.224 -3.823 1.00 97.81 113 PRO A N 1
ATOM 861 C CA . PRO A 1 113 ? 4.291 -5.316 -2.951 1.00 97.81 113 PRO A CA 1
ATOM 862 C C . PRO A 1 113 ? 3.195 -6.038 -2.154 1.00 97.81 113 PRO A C 1
ATOM 864 O O . PRO A 1 113 ? 2.385 -6.802 -2.685 1.00 97.81 113 PRO A O 1
ATOM 867 N N . MET A 1 114 ? 3.153 -5.758 -0.856 1.00 98.44 114 MET A N 1
ATOM 868 C CA . MET A 1 114 ? 2.119 -6.194 0.075 1.00 98.44 114 MET A CA 1
ATOM 869 C C . MET A 1 114 ? 1.549 -4.972 0.784 1.00 98.44 114 MET A C 1
ATOM 871 O O . MET A 1 114 ? 2.303 -4.157 1.309 1.00 98.44 114 MET A O 1
ATOM 875 N N . ALA A 1 115 ? 0.225 -4.849 0.784 1.00 98.50 115 ALA A N 1
ATOM 876 C CA . ALA A 1 115 ? -0.511 -3.785 1.445 1.00 98.50 115 ALA A CA 1
ATOM 877 C C . ALA A 1 115 ? -1.079 -4.279 2.778 1.00 98.50 115 ALA A C 1
ATOM 879 O O . ALA A 1 115 ? -1.777 -5.289 2.824 1.00 98.50 115 ALA A O 1
ATOM 880 N N . THR A 1 116 ? -0.832 -3.538 3.849 1.00 98.56 116 THR A N 1
ATOM 881 C CA . THR A 1 116 ? -1.459 -3.739 5.157 1.00 98.56 116 THR A CA 1
ATOM 882 C C . THR A 1 116 ? -2.470 -2.631 5.390 1.00 98.56 116 THR A C 1
ATOM 884 O O . THR A 1 116 ? -2.094 -1.462 5.441 1.00 98.56 116 THR A O 1
ATOM 887 N N . LEU A 1 117 ? -3.744 -2.998 5.519 1.00 98.12 117 LEU A N 1
ATOM 888 C CA . LEU A 1 117 ? -4.842 -2.089 5.824 1.00 98.12 117 LEU A CA 1
ATOM 889 C C . LEU A 1 117 ? -5.133 -2.154 7.322 1.00 98.12 117 LEU A C 1
ATOM 891 O O . LEU A 1 117 ? -5.455 -3.226 7.834 1.00 98.12 117 LEU A O 1
ATOM 895 N N . SER A 1 118 ? -5.084 -1.012 7.999 1.00 97.75 118 SER A N 1
ATOM 896 C CA . SER A 1 118 ? -5.364 -0.898 9.429 1.00 97.75 118 SER A CA 1
ATOM 897 C C . SER A 1 118 ? -6.484 0.109 9.701 1.00 97.75 118 SER A C 1
ATOM 899 O O . SER A 1 118 ? -6.582 1.169 9.072 1.00 97.75 118 SER A O 1
ATOM 901 N N . LYS A 1 119 ? -7.387 -0.248 10.626 1.00 95.62 119 LYS A N 1
ATOM 902 C CA . LYS A 1 119 ? -8.439 0.639 11.154 1.00 95.62 119 LYS A CA 1
ATOM 903 C C . LYS A 1 119 ? -8.966 0.104 12.479 1.00 95.62 119 LYS A C 1
ATOM 905 O O . LYS A 1 119 ? -9.737 -0.857 12.491 1.00 95.62 119 LYS A O 1
ATOM 910 N N . ALA A 1 120 ? -8.606 0.763 13.578 1.00 92.12 120 ALA A N 1
ATOM 911 C CA . ALA A 1 120 ? -9.083 0.405 14.910 1.00 92.12 120 ALA A CA 1
ATOM 912 C C . ALA A 1 120 ? -10.630 0.384 14.974 1.00 92.12 120 ALA A C 1
ATOM 914 O O . ALA A 1 120 ? -11.278 1.222 14.337 1.00 92.12 120 ALA A O 1
ATOM 915 N N . PRO A 1 121 ? -11.247 -0.559 15.713 1.00 96.06 121 PRO A N 1
ATOM 916 C CA . PRO A 1 121 ? -10.643 -1.629 16.522 1.00 96.06 121 PRO A CA 1
ATOM 917 C C . PRO A 1 121 ? -10.408 -2.939 15.741 1.00 96.06 121 PRO A C 1
ATOM 919 O O . PRO A 1 121 ? -10.242 -3.998 16.341 1.00 96.06 121 PRO A O 1
ATOM 922 N N . ARG A 1 122 ? -10.478 -2.911 14.406 1.00 97.25 122 ARG A N 1
ATOM 923 C CA . ARG A 1 122 ? -10.362 -4.120 13.584 1.00 97.25 122 ARG A CA 1
ATOM 924 C C . ARG A 1 122 ? -8.895 -4.557 13.494 1.00 97.25 122 ARG A C 1
ATOM 926 O O . ARG A 1 122 ? -8.031 -3.682 13.439 1.00 97.25 122 ARG A O 1
ATOM 933 N N . PRO A 1 123 ? -8.617 -5.873 13.456 1.00 97.75 123 PRO A N 1
ATOM 934 C CA . PRO A 1 123 ? -7.273 -6.367 13.192 1.00 97.75 123 PRO A CA 1
ATOM 935 C C . PRO A 1 123 ? -6.816 -5.958 11.790 1.00 97.75 123 PRO A C 1
ATOM 937 O O . PRO A 1 123 ? -7.636 -5.770 10.885 1.00 97.75 123 PRO A O 1
ATOM 940 N N . ASP A 1 124 ? -5.503 -5.852 11.629 1.00 98.19 124 ASP A N 1
ATOM 941 C CA . ASP A 1 124 ? -4.882 -5.503 10.358 1.00 98.19 124 ASP A CA 1
ATOM 942 C C . ASP A 1 124 ? -5.140 -6.578 9.294 1.00 98.19 124 ASP A C 1
ATOM 944 O O . ASP A 1 124 ? -5.177 -7.779 9.574 1.00 98.19 124 ASP A O 1
ATOM 948 N N . ILE A 1 125 ? -5.322 -6.134 8.050 1.00 98.12 125 ILE A N 1
ATOM 949 C CA . ILE A 1 125 ? -5.592 -6.998 6.899 1.00 98.12 125 ILE A CA 1
ATOM 950 C C . ILE A 1 125 ? -4.425 -6.883 5.923 1.00 98.12 125 ILE A C 1
ATOM 952 O O . ILE A 1 125 ? -4.147 -5.801 5.412 1.00 98.12 125 ILE A O 1
ATOM 956 N N . HIS A 1 126 ? -3.775 -8.005 5.622 1.00 98.31 126 HIS A N 1
ATOM 957 C CA . HIS A 1 126 ? -2.661 -8.065 4.676 1.00 98.31 126 HIS A CA 1
ATOM 958 C C . HIS A 1 126 ? -3.138 -8.560 3.307 1.00 98.31 126 HIS A C 1
ATOM 960 O O . HIS A 1 126 ? -3.631 -9.681 3.176 1.00 98.31 126 HIS A O 1
ATOM 966 N N . LEU A 1 127 ? -2.965 -7.737 2.277 1.00 98.31 127 LEU A N 1
ATOM 967 C CA . LEU A 1 127 ? -3.351 -8.016 0.897 1.00 98.31 127 LEU A CA 1
ATOM 968 C C . LEU A 1 127 ? -2.116 -7.996 -0.004 1.00 98.31 127 LEU A C 1
ATOM 970 O O . LEU A 1 127 ? -1.280 -7.098 0.070 1.00 98.31 127 LEU A O 1
ATOM 974 N N . LYS A 1 128 ? -1.994 -8.991 -0.883 1.00 98.19 128 LYS A N 1
ATOM 975 C CA . LYS A 1 128 ? -0.927 -9.024 -1.890 1.00 98.19 128 LYS A CA 1
ATOM 976 C C . LYS A 1 128 ? -1.328 -8.163 -3.081 1.00 98.19 128 LYS A C 1
ATOM 978 O O . LYS A 1 128 ? -2.454 -8.294 -3.562 1.00 98.19 128 LYS A O 1
ATOM 983 N N . ILE A 1 129 ? -0.393 -7.356 -3.573 1.00 98.12 129 ILE A N 1
ATOM 984 C CA . ILE A 1 129 ? -0.541 -6.638 -4.836 1.00 98.12 129 ILE A CA 1
ATOM 985 C C . ILE A 1 129 ? 0.170 -7.460 -5.914 1.00 98.12 129 ILE A C 1
ATOM 987 O O . ILE A 1 129 ? 1.383 -7.655 -5.859 1.00 98.12 129 ILE A O 1
ATOM 991 N N . VAL A 1 130 ? -0.591 -8.004 -6.862 1.00 97.56 130 VAL A N 1
ATOM 992 C CA . VAL A 1 130 ? -0.100 -8.994 -7.834 1.00 97.56 130 VAL A CA 1
ATOM 993 C C . VAL A 1 130 ? -0.361 -8.499 -9.259 1.00 97.56 130 VAL A C 1
ATOM 995 O O . VAL A 1 130 ? -1.489 -8.083 -9.544 1.00 97.56 130 VAL A O 1
ATOM 998 N N . PRO A 1 131 ? 0.631 -8.552 -10.166 1.00 97.06 131 PRO A N 1
ATOM 999 C CA . PRO A 1 131 ? 0.399 -8.275 -11.577 1.00 97.06 131 PRO A CA 1
ATOM 1000 C C . PRO A 1 131 ? -0.361 -9.443 -12.228 1.00 97.06 131 PRO A C 1
ATOM 1002 O O . PRO A 1 131 ? -0.054 -10.611 -11.990 1.00 97.06 131 PRO A O 1
ATOM 1005 N N . ARG A 1 132 ? -1.360 -9.136 -13.054 1.00 96.50 132 ARG A N 1
ATOM 1006 C CA . ARG A 1 132 ? -2.132 -10.082 -13.875 1.00 96.50 132 ARG A CA 1
ATOM 1007 C C . ARG A 1 132 ? -2.180 -9.602 -15.327 1.00 96.50 132 ARG A C 1
ATOM 1009 O O . ARG A 1 132 ? -1.753 -8.491 -15.634 1.00 96.50 132 ARG A O 1
ATOM 1016 N N . GLU A 1 133 ? -2.720 -10.435 -16.216 1.00 94.88 133 GLU A N 1
ATOM 1017 C CA . GLU A 1 133 ? -2.845 -10.135 -17.653 1.00 94.88 133 GLU A CA 1
ATOM 1018 C C . GLU A 1 133 ? -3.590 -8.823 -17.931 1.00 94.88 133 GLU A C 1
ATOM 1020 O O . GLU A 1 133 ? -3.298 -8.124 -18.896 1.00 94.88 133 GLU A O 1
ATOM 1025 N N . ASP A 1 134 ? -4.538 -8.468 -17.064 1.00 94.12 134 ASP A N 1
ATOM 1026 C CA . ASP A 1 134 ? -5.427 -7.326 -17.225 1.00 94.12 134 ASP A CA 1
ATOM 1027 C C . ASP A 1 134 ? -5.063 -6.124 -16.333 1.00 94.12 134 ASP A C 1
ATOM 1029 O O . ASP A 1 134 ? -5.841 -5.169 -16.261 1.00 94.12 134 ASP A O 1
ATOM 1033 N N . GLY A 1 135 ? -3.902 -6.160 -15.669 1.00 95.62 135 GLY A N 1
ATOM 1034 C CA . GLY A 1 135 ? -3.382 -5.089 -14.818 1.00 95.62 135 GLY A CA 1
ATOM 1035 C C . GLY A 1 135 ? -3.004 -5.559 -13.413 1.00 95.62 135 GLY A C 1
ATOM 1036 O O . GLY A 1 135 ? -2.754 -6.735 -13.166 1.00 95.62 135 GLY A O 1
ATOM 1037 N N . TRP A 1 136 ? -2.945 -4.625 -12.469 1.00 97.75 136 TRP A N 1
ATOM 1038 C CA . TRP A 1 136 ? -2.615 -4.918 -11.073 1.00 97.75 136 TRP A CA 1
ATOM 1039 C C . TRP A 1 136 ? -3.862 -5.261 -10.261 1.00 97.75 136 TRP A C 1
ATOM 1041 O O . TRP A 1 136 ? -4.917 -4.654 -10.446 1.00 97.75 136 TRP A O 1
ATOM 1051 N N . HIS A 1 137 ? -3.726 -6.203 -9.328 1.00 98.38 137 HIS A N 1
ATOM 1052 C CA . HIS A 1 137 ? -4.801 -6.640 -8.434 1.00 98.38 137 HIS A CA 1
ATOM 1053 C C . HIS A 1 137 ? -4.376 -6.546 -6.974 1.00 98.38 137 HIS A C 1
ATOM 1055 O O . HIS A 1 137 ? -3.232 -6.854 -6.651 1.00 98.38 137 HIS A O 1
ATOM 1061 N N . CYS A 1 138 ? -5.307 -6.172 -6.098 1.00 98.19 138 CYS A N 1
ATOM 1062 C CA . CYS A 1 138 ? -5.142 -6.128 -4.647 1.00 98.19 138 CYS A CA 1
ATOM 1063 C C . CYS A 1 138 ? -6.361 -6.796 -3.991 1.00 98.19 138 CYS A C 1
ATOM 1065 O O . CYS A 1 138 ? -7.442 -6.208 -3.912 1.00 98.19 138 CYS A O 1
ATOM 1067 N N . GLY A 1 139 ? -6.213 -8.056 -3.568 1.00 97.19 139 GLY A N 1
ATOM 1068 C CA . GLY A 1 139 ? -7.363 -8.889 -3.193 1.00 97.19 139 GLY A CA 1
ATOM 1069 C C . GLY A 1 139 ? -8.281 -9.136 -4.398 1.00 97.19 139 GLY A C 1
ATOM 1070 O O . GLY A 1 139 ? -7.809 -9.614 -5.429 1.00 97.19 139 GLY A O 1
ATOM 1071 N N . ASP A 1 140 ? -9.562 -8.781 -4.271 1.00 97.69 140 ASP A N 1
ATOM 1072 C CA . ASP A 1 140 ? -10.551 -8.850 -5.362 1.00 97.69 140 ASP A CA 1
ATOM 1073 C C . ASP A 1 140 ? -10.626 -7.564 -6.200 1.00 97.69 140 ASP A C 1
ATOM 1075 O O . ASP A 1 140 ? -11.350 -7.512 -7.193 1.00 97.69 140 ASP A O 1
ATOM 1079 N N . ALA A 1 141 ? -9.919 -6.503 -5.800 1.00 98.38 141 ALA A N 1
ATOM 1080 C CA . ALA A 1 141 ? -9.971 -5.222 -6.487 1.00 98.38 141 ALA A CA 1
ATOM 1081 C C . ALA A 1 141 ? -8.933 -5.138 -7.611 1.00 98.38 141 ALA A C 1
ATOM 1083 O O . ALA A 1 141 ? -7.779 -5.544 -7.449 1.00 98.38 141 ALA A O 1
ATOM 1084 N N . LYS A 1 142 ? -9.332 -4.529 -8.727 1.00 98.31 142 LYS A N 1
ATOM 1085 C CA . LYS A 1 142 ? -8.500 -4.280 -9.903 1.00 98.31 142 LYS A CA 1
ATOM 1086 C C . LYS A 1 142 ? -8.084 -2.814 -9.974 1.00 98.31 142 LYS A C 1
ATOM 1088 O O . LYS A 1 142 ? -8.894 -1.923 -9.732 1.00 98.31 142 LYS A O 1
ATOM 1093 N N . LEU A 1 143 ? -6.835 -2.557 -10.340 1.00 98.06 143 LEU A N 1
ATOM 1094 C CA . LEU A 1 143 ? -6.326 -1.206 -10.539 1.00 98.06 143 LEU A CA 1
ATOM 1095 C C . LEU A 1 143 ? -6.949 -0.555 -11.781 1.00 98.06 143 LEU A C 1
ATOM 1097 O O . LEU A 1 143 ? -6.834 -1.072 -12.893 1.00 98.06 143 LEU A O 1
ATOM 1101 N N . ASP A 1 144 ? -7.550 0.617 -11.601 1.00 97.44 144 ASP A N 1
ATOM 1102 C CA . ASP A 1 144 ? -7.997 1.473 -12.695 1.00 97.44 144 ASP A CA 1
ATOM 1103 C C . ASP A 1 144 ? -6.864 2.419 -13.100 1.00 97.44 144 ASP A C 1
ATOM 1105 O O . ASP A 1 144 ? -6.661 3.478 -12.501 1.00 97.44 144 ASP A O 1
ATOM 1109 N N . ILE A 1 145 ? -6.112 2.018 -14.125 1.00 95.50 145 ILE A N 1
ATOM 1110 C CA . ILE A 1 145 ? -4.974 2.777 -14.660 1.00 95.50 145 ILE A CA 1
ATOM 1111 C C . ILE A 1 145 ? -5.410 4.159 -15.167 1.00 95.50 145 ILE A C 1
ATOM 1113 O O . ILE A 1 145 ? -4.669 5.121 -15.004 1.00 95.50 145 ILE A O 1
ATOM 1117 N N . MET A 1 146 ? -6.615 4.287 -15.733 1.00 95.25 146 MET A N 1
ATOM 1118 C CA . MET A 1 146 ? -7.085 5.548 -16.323 1.00 95.25 146 MET A CA 1
ATOM 1119 C C . MET A 1 146 ? -7.394 6.605 -15.261 1.00 95.25 146 MET A C 1
ATOM 1121 O O . MET A 1 146 ? -7.303 7.801 -15.533 1.00 95.25 146 MET A O 1
ATOM 1125 N N . ARG A 1 147 ? -7.772 6.167 -14.055 1.00 95.88 147 ARG A N 1
ATOM 1126 C CA . ARG A 1 147 ? -8.078 7.037 -12.908 1.00 95.88 147 ARG A CA 1
ATOM 1127 C C . ARG A 1 147 ? -6.938 7.154 -11.906 1.00 95.88 147 ARG A C 1
ATOM 1129 O O . ARG A 1 147 ? -7.072 7.876 -10.921 1.00 95.88 147 ARG A O 1
ATOM 1136 N N . SER A 1 148 ? -5.857 6.418 -12.118 1.00 96.69 148 SER A N 1
ATOM 1137 C CA . SER A 1 148 ? -4.716 6.418 -11.218 1.00 96.69 148 SER A CA 1
ATOM 1138 C C . SER A 1 148 ? -3.632 7.371 -11.713 1.00 96.69 148 SER A C 1
ATOM 1140 O O . SER A 1 148 ? -3.415 7.548 -12.908 1.00 96.69 148 SER A O 1
ATOM 1142 N N . ALA A 1 149 ? -2.941 7.984 -10.765 1.00 93.81 149 ALA A N 1
ATOM 1143 C CA . ALA A 1 149 ? -1.842 8.913 -10.947 1.00 93.81 149 ALA A CA 1
ATOM 1144 C C . ALA A 1 149 ? -0.769 8.635 -9.875 1.00 93.81 149 ALA A C 1
ATOM 1146 O O . ALA A 1 149 ? -1.055 7.977 -8.876 1.00 93.81 149 ALA A O 1
ATOM 1147 N N . PRO A 1 150 ? 0.454 9.180 -9.995 1.00 90.56 150 PRO A N 1
ATOM 1148 C CA . PRO A 1 150 ? 1.492 8.990 -8.974 1.00 90.56 150 PRO A CA 1
ATOM 1149 C C . PRO A 1 150 ? 1.087 9.434 -7.556 1.00 90.56 150 PRO A C 1
ATOM 1151 O O . PRO A 1 150 ? 1.642 8.961 -6.573 1.00 90.56 150 PRO A O 1
ATOM 1154 N N . THR A 1 151 ? 0.117 10.344 -7.442 1.00 93.62 151 THR A N 1
ATOM 1155 C CA . THR A 1 151 ? -0.419 10.861 -6.174 1.00 93.62 151 THR A CA 1
ATOM 1156 C C . THR A 1 151 ? -1.782 10.271 -5.806 1.00 93.62 151 THR A C 1
ATOM 1158 O O . THR A 1 151 ? -2.415 10.741 -4.863 1.00 93.62 151 THR A O 1
ATOM 1161 N N . GLN A 1 152 ? -2.284 9.284 -6.552 1.00 96.44 152 GLN A N 1
ATOM 1162 C CA . GLN A 1 152 ? -3.587 8.678 -6.295 1.00 96.44 152 GLN A CA 1
ATOM 1163 C C . GLN A 1 152 ? -3.723 7.318 -6.983 1.00 96.44 152 GLN A C 1
ATOM 1165 O O . GLN A 1 152 ? -3.652 7.231 -8.201 1.00 96.44 152 GLN A O 1
ATOM 1170 N N . VAL A 1 153 ? -4.042 6.267 -6.236 1.00 97.94 153 VAL A N 1
ATOM 1171 C CA . VAL A 1 153 ? -4.257 4.924 -6.795 1.00 97.94 153 VAL A CA 1
ATOM 1172 C C . VAL A 1 153 ? -5.733 4.556 -6.662 1.00 97.94 153 VAL A C 1
ATOM 1174 O O . VAL A 1 153 ? -6.291 4.627 -5.571 1.00 97.94 153 VAL A O 1
ATOM 1177 N N . CYS A 1 154 ? -6.392 4.182 -7.758 1.00 98.12 154 CYS A N 1
ATOM 1178 C CA . CYS A 1 154 ? -7.815 3.836 -7.763 1.00 98.12 154 CYS A CA 1
ATOM 1179 C C . CYS A 1 154 ? -8.023 2.332 -7.964 1.00 98.12 154 CYS A C 1
ATOM 1181 O O . CYS A 1 154 ? -7.701 1.790 -9.017 1.00 98.12 154 CYS A O 1
ATOM 1183 N N . TRP A 1 155 ? -8.632 1.675 -6.983 1.00 98.44 155 TRP A N 1
ATOM 1184 C CA . TRP A 1 155 ? -8.973 0.254 -7.008 1.00 98.44 155 TRP A CA 1
ATOM 1185 C C . TRP A 1 155 ? -10.478 0.068 -7.200 1.00 98.44 155 TRP A C 1
ATOM 1187 O O . TRP A 1 155 ? -11.269 0.626 -6.440 1.00 98.44 155 TRP A O 1
ATOM 1197 N N . VAL A 1 156 ? -10.878 -0.724 -8.191 1.00 98.38 156 VAL A N 1
ATOM 1198 C CA . VAL A 1 156 ? -12.275 -1.010 -8.539 1.00 98.38 156 VAL A CA 1
ATOM 1199 C C . VAL A 1 156 ? -12.602 -2.451 -8.168 1.00 98.38 156 VAL A C 1
ATOM 1201 O O . VAL A 1 156 ? -11.920 -3.383 -8.592 1.00 98.38 156 VAL A O 1
ATOM 1204 N N . PHE A 1 157 ? -13.645 -2.633 -7.368 1.00 98.38 157 PHE A N 1
ATOM 1205 C CA . PHE A 1 157 ? -14.127 -3.944 -6.947 1.00 98.38 157 PHE A CA 1
ATOM 1206 C C . PHE A 1 157 ? -15.123 -4.521 -7.967 1.00 98.38 157 PHE A C 1
ATOM 1208 O O . PHE A 1 157 ? -15.760 -3.760 -8.700 1.00 98.38 157 PHE A O 1
ATOM 1215 N N . PRO A 1 158 ? -15.334 -5.852 -7.989 1.00 97.75 158 PRO A N 1
ATOM 1216 C CA . PRO A 1 158 ? -16.292 -6.491 -8.895 1.00 97.75 158 PRO A CA 1
ATOM 1217 C C . PRO A 1 158 ? -17.741 -6.022 -8.693 1.00 97.75 158 PRO A C 1
ATOM 1219 O O . PRO A 1 158 ? -18.553 -6.107 -9.607 1.00 97.75 158 PRO A O 1
ATOM 1222 N N . ASP A 1 159 ? -18.063 -5.506 -7.505 1.00 97.31 159 ASP A N 1
ATOM 1223 C CA . ASP A 1 159 ? -19.370 -4.936 -7.158 1.00 97.31 159 ASP A CA 1
ATOM 1224 C C . ASP A 1 159 ? -19.536 -3.461 -7.575 1.00 97.31 159 ASP A C 1
ATOM 1226 O O . ASP A 1 159 ? -20.559 -2.841 -7.283 1.00 97.31 159 ASP A O 1
ATOM 1230 N N . GLY A 1 160 ? -18.535 -2.884 -8.246 1.00 97.75 160 GLY A N 1
ATOM 1231 C CA . GLY A 1 160 ? -18.531 -1.495 -8.696 1.00 97.75 160 GLY A CA 1
ATOM 1232 C C . GLY A 1 160 ? -18.109 -0.478 -7.632 1.00 97.75 160 GLY A C 1
ATOM 1233 O O . GLY A 1 160 ? -18.029 0.713 -7.940 1.00 97.75 160 GLY A O 1
ATOM 1234 N N . ARG A 1 161 ? -17.802 -0.898 -6.394 1.00 98.12 161 ARG A N 1
ATOM 1235 C CA . ARG A 1 161 ? -17.205 0.004 -5.397 1.00 98.12 161 ARG A CA 1
ATOM 1236 C C . ARG A 1 161 ? -15.803 0.423 -5.824 1.00 98.12 161 ARG A C 1
ATOM 1238 O O . ARG A 1 161 ? -15.100 -0.299 -6.528 1.00 98.12 161 ARG A O 1
ATOM 1245 N N . VAL A 1 162 ? -15.381 1.592 -5.348 1.00 98.12 162 VAL A N 1
ATOM 1246 C CA . VAL A 1 162 ? -14.063 2.157 -5.649 1.00 98.12 162 VAL A CA 1
ATOM 1247 C C . VAL A 1 162 ? -13.363 2.553 -4.353 1.00 98.12 162 VAL A C 1
ATOM 1249 O O . VAL A 1 162 ? -13.908 3.326 -3.563 1.00 98.12 162 VAL A O 1
ATOM 1252 N N . SER A 1 163 ? -12.150 2.040 -4.148 1.00 98.19 163 SER A N 1
ATOM 1253 C CA . SER A 1 163 ? -11.240 2.488 -3.093 1.00 98.19 163 SER A CA 1
ATOM 1254 C C . SER A 1 163 ? -10.140 3.340 -3.709 1.00 98.19 163 SER A C 1
ATOM 1256 O O . SER A 1 163 ? -9.379 2.876 -4.553 1.00 98.19 163 SER A O 1
ATOM 1258 N N . THR A 1 164 ? -10.074 4.602 -3.302 1.00 98.31 164 THR A N 1
ATOM 1259 C CA . THR A 1 164 ? -9.060 5.542 -3.783 1.00 98.31 164 THR A CA 1
ATOM 1260 C C . THR A 1 164 ? -8.028 5.753 -2.692 1.00 98.31 164 THR A C 1
ATOM 1262 O O . THR A 1 164 ? -8.380 6.201 -1.606 1.00 98.31 164 THR A O 1
ATOM 1265 N N . TRP A 1 165 ? -6.775 5.419 -2.972 1.00 98.00 165 TRP A N 1
ATOM 1266 C CA . TRP A 1 165 ? -5.648 5.599 -2.069 1.00 98.00 165 TRP A CA 1
ATOM 1267 C C . TRP A 1 165 ? -4.942 6.902 -2.410 1.00 98.00 165 TRP A C 1
ATOM 1269 O O . TRP A 1 165 ? -4.541 7.117 -3.551 1.00 98.00 165 TRP A O 1
ATOM 1279 N N . THR A 1 166 ? -4.778 7.767 -1.422 1.00 97.19 166 THR A N 1
ATOM 1280 C CA . THR A 1 166 ? -4.008 9.009 -1.529 1.00 97.19 166 THR A CA 1
ATOM 1281 C C . THR A 1 166 ? -2.800 8.935 -0.602 1.00 97.19 166 THR A C 1
ATOM 1283 O O . THR A 1 166 ? -2.939 8.366 0.481 1.00 97.19 166 THR A O 1
ATOM 1286 N N . PRO A 1 167 ? -1.630 9.474 -0.983 1.00 96.00 167 PRO A N 1
ATOM 1287 C CA . PRO A 1 167 ? -0.447 9.477 -0.139 1.00 96.00 167 PRO A CA 1
ATOM 1288 C C . PRO A 1 167 ? -0.763 10.009 1.254 1.00 96.00 167 PRO A C 1
ATOM 1290 O O . PRO A 1 167 ? -1.487 10.995 1.409 1.00 96.00 167 PRO A O 1
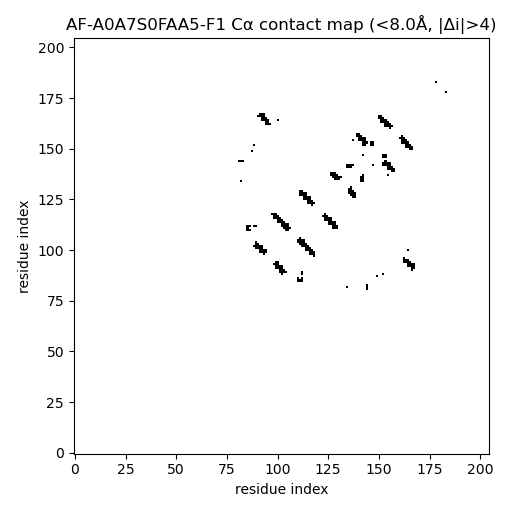ATOM 1293 N N . TRP A 1 168 ? -0.229 9.334 2.265 1.00 92.50 168 TRP A N 1
ATOM 1294 C CA . TRP A 1 168 ? -0.292 9.826 3.628 1.00 92.50 168 TRP A CA 1
ATOM 1295 C C . TRP A 1 168 ? 0.813 10.861 3.813 1.00 92.50 168 TRP A C 1
ATOM 1297 O O . TRP A 1 168 ? 1.996 10.520 3.819 1.00 92.50 168 TRP A O 1
ATOM 1307 N N . TYR A 1 169 ? 0.435 12.123 3.968 1.00 85.75 169 TYR A N 1
ATOM 1308 C CA . TYR A 1 169 ? 1.364 13.151 4.409 1.00 85.75 169 TYR A CA 1
ATOM 1309 C C . TYR A 1 169 ? 1.403 13.079 5.932 1.00 85.75 169 TYR A C 1
ATOM 1311 O O . TYR A 1 169 ? 0.409 13.368 6.595 1.00 85.75 169 TYR A O 1
ATOM 1319 N N . GLU A 1 170 ? 2.520 12.621 6.497 1.00 71.94 170 GLU A N 1
ATOM 1320 C CA . GLU A 1 170 ? 2.793 12.931 7.897 1.00 71.94 170 GLU A CA 1
ATOM 1321 C C . GLU A 1 170 ? 2.924 14.450 7.944 1.00 71.94 170 GLU A C 1
ATOM 1323 O O . GLU A 1 170 ? 3.832 15.009 7.326 1.00 71.94 170 GLU A O 1
ATOM 1328 N N . GLU A 1 171 ? 1.948 15.119 8.558 1.00 64.12 171 GLU A N 1
ATOM 1329 C CA . GLU A 1 171 ? 2.034 16.542 8.861 1.00 64.12 171 GLU A CA 1
ATOM 1330 C C . GLU A 1 171 ? 3.258 16.716 9.756 1.00 64.12 171 GLU A C 1
ATOM 1332 O O . GLU A 1 171 ? 3.206 16.514 10.967 1.00 64.12 171 GLU A O 1
ATOM 1337 N N . GLY A 1 172 ? 4.400 16.979 9.122 1.00 56.12 172 GLY A N 1
ATOM 1338 C CA . GLY A 1 172 ? 5.640 17.254 9.811 1.00 56.12 172 GLY A CA 1
ATOM 1339 C C . GLY A 1 172 ? 5.395 18.419 10.753 1.00 56.12 172 GLY A C 1
ATOM 1340 O O . GLY A 1 172 ? 4.898 19.469 10.337 1.00 56.12 172 GLY A O 1
ATOM 1341 N N . GLU A 1 173 ? 5.728 18.204 12.021 1.00 55.56 173 GLU A N 1
ATOM 1342 C CA . GLU A 1 173 ? 5.810 19.229 13.050 1.00 55.56 173 GLU A CA 1
ATOM 1343 C C . GLU A 1 173 ? 6.575 20.442 12.483 1.00 55.56 173 GLU A C 1
ATOM 1345 O O . GLU A 1 173 ? 7.799 20.421 12.379 1.00 55.56 173 GLU A O 1
ATOM 1350 N N . GLY A 1 174 ? 5.862 21.484 12.041 1.00 53.78 174 GLY A N 1
ATOM 1351 C CA . GLY A 1 174 ? 6.481 22.737 11.593 1.00 53.78 174 GLY A CA 1
ATOM 1352 C C . GLY A 1 174 ? 6.053 23.318 10.244 1.00 53.78 174 GLY A C 1
ATOM 1353 O O . GLY A 1 174 ? 6.616 24.342 9.865 1.00 53.78 174 GLY A O 1
ATOM 1354 N N . GLN A 1 175 ? 5.071 22.759 9.529 1.00 43.91 175 GLN A N 1
ATOM 1355 C CA . GLN A 1 175 ? 4.494 23.451 8.366 1.00 43.91 175 GLN A CA 1
ATOM 1356 C C . GLN A 1 175 ? 3.004 23.742 8.566 1.00 43.91 175 GLN A C 1
ATOM 1358 O O . GLN A 1 175 ? 2.121 23.013 8.124 1.00 43.91 175 GLN A O 1
ATOM 1363 N N . GLU A 1 176 ? 2.759 24.846 9.277 1.00 57.12 176 GLU A N 1
ATOM 1364 C CA . GLU A 1 176 ? 1.467 25.522 9.397 1.00 57.12 176 GLU A CA 1
ATOM 1365 C C . GLU A 1 176 ? 0.785 25.648 8.019 1.00 57.12 176 GLU A C 1
ATOM 1367 O O . GLU A 1 176 ? 1.265 26.336 7.119 1.00 57.12 176 GLU A O 1
ATOM 1372 N N . TYR A 1 177 ? -0.366 24.984 7.898 1.00 57.38 177 TYR A N 1
ATOM 1373 C CA . TYR A 1 177 ? -1.412 25.172 6.890 1.00 57.38 177 TYR A CA 1
ATOM 1374 C C . TYR A 1 177 ? -1.041 24.931 5.418 1.00 57.38 177 TYR A C 1
ATOM 1376 O O . TYR A 1 177 ? -0.969 25.842 4.595 1.00 57.38 177 TYR A O 1
ATOM 1384 N N . SER A 1 178 ? -1.056 23.661 5.021 1.00 52.22 178 SER A N 1
ATOM 1385 C CA . SER A 1 178 ? -1.738 23.305 3.772 1.00 52.22 178 SER A CA 1
ATOM 1386 C C . SER A 1 178 ? -2.451 21.970 3.940 1.00 52.22 178 SER A C 1
ATOM 1388 O O . SER A 1 178 ? -1.974 20.919 3.527 1.00 52.22 178 SER A O 1
ATOM 1390 N N . MET A 1 179 ? -3.608 22.022 4.603 1.00 56.31 179 MET A N 1
ATOM 1391 C CA . MET A 1 179 ? -4.537 20.897 4.640 1.00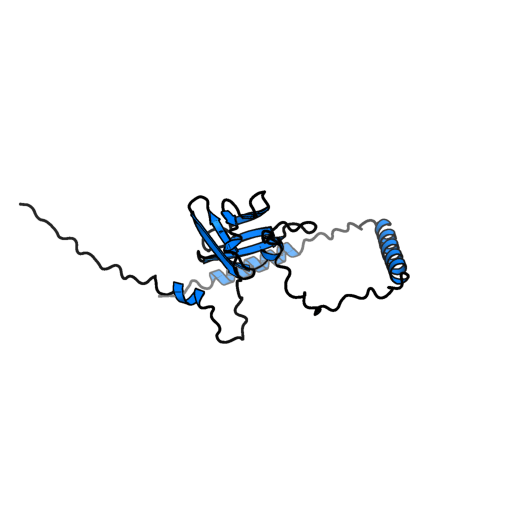 56.31 179 MET A CA 1
ATOM 1392 C C . MET A 1 179 ? -4.965 20.568 3.202 1.00 56.31 179 MET A C 1
ATOM 1394 O O . MET A 1 179 ? -5.526 21.443 2.530 1.00 56.31 179 MET A O 1
ATOM 1398 N N . PRO A 1 180 ? -4.752 19.338 2.703 1.00 53.12 180 PRO A N 1
ATOM 1399 C CA . PRO A 1 180 ? -5.302 18.946 1.418 1.00 53.12 180 PRO A CA 1
ATOM 1400 C C . PRO A 1 180 ? -6.834 18.998 1.514 1.00 53.12 180 PRO A C 1
ATOM 1402 O O . PRO A 1 180 ? -7.449 18.369 2.375 1.00 53.12 180 PRO A O 1
ATOM 1405 N N . LEU A 1 181 ? -7.458 19.773 0.622 1.00 53.47 181 LEU A N 1
ATOM 1406 C CA . LEU A 1 181 ? -8.903 20.061 0.578 1.00 53.47 181 LEU A CA 1
ATOM 1407 C C . LEU A 1 181 ? -9.810 18.812 0.656 1.00 53.47 181 LEU A C 1
ATOM 1409 O O . LEU A 1 181 ? -10.966 18.922 1.060 1.00 53.47 181 LEU A O 1
ATOM 1413 N N . CYS A 1 182 ? -9.304 17.619 0.333 1.00 46.94 182 CYS A N 1
ATOM 1414 C CA . CYS A 1 182 ? -10.041 16.360 0.456 1.00 46.94 182 CYS A CA 1
ATOM 1415 C C . CYS A 1 182 ? -10.294 15.905 1.910 1.00 46.94 182 CYS A C 1
ATOM 1417 O O . CYS A 1 182 ? -11.262 15.179 2.141 1.00 46.94 182 CYS A O 1
ATOM 1419 N N . ALA A 1 183 ? -9.501 16.348 2.895 1.00 48.28 183 ALA A N 1
ATOM 1420 C CA . ALA A 1 183 ? -9.733 16.038 4.312 1.00 48.28 183 ALA A CA 1
ATOM 1421 C C . ALA A 1 183 ? -10.869 16.883 4.928 1.00 48.28 183 ALA A C 1
ATOM 1423 O O . ALA A 1 183 ? -11.584 16.418 5.816 1.00 48.28 183 ALA A O 1
ATOM 1424 N N . LEU A 1 184 ? -11.109 18.092 4.407 1.00 46.69 184 LEU A N 1
ATOM 1425 C CA . LEU A 1 184 ? -12.138 19.008 4.918 1.00 46.69 184 LEU A CA 1
ATOM 1426 C C . LEU A 1 184 ? -13.567 18.631 4.503 1.00 46.69 184 LEU A C 1
ATOM 1428 O O . LEU A 1 184 ? -14.525 19.042 5.155 1.00 46.69 184 LEU A O 1
ATOM 1432 N N . GLN A 1 185 ? -13.742 17.812 3.464 1.00 48.50 185 GLN A N 1
ATOM 1433 C CA . GLN A 1 185 ? -15.077 17.483 2.956 1.00 48.50 185 GLN A CA 1
ATOM 1434 C C . GLN A 1 185 ? -15.784 16.362 3.738 1.00 48.50 185 GLN A C 1
ATOM 1436 O O . GLN A 1 185 ? -16.995 16.197 3.613 1.00 48.50 185 GLN A O 1
ATOM 1441 N N . LYS A 1 186 ? -15.063 15.611 4.585 1.00 47.81 186 LYS A N 1
ATOM 1442 C CA . LYS A 1 186 ? -15.648 14.521 5.391 1.00 47.81 186 LYS A CA 1
ATOM 1443 C C . LYS A 1 186 ? -16.127 14.948 6.780 1.00 47.81 186 LYS A C 1
ATOM 1445 O O . LYS A 1 186 ? -16.887 14.207 7.394 1.00 47.81 186 LYS A O 1
ATOM 1450 N N . TYR A 1 187 ? -15.766 16.143 7.252 1.00 45.09 187 TYR A N 1
ATOM 1451 C CA . TYR A 1 187 ? -16.165 16.619 8.585 1.00 45.09 187 TYR A CA 1
ATOM 1452 C C . TYR A 1 187 ? -17.553 17.290 8.635 1.00 45.09 187 TYR A C 1
ATOM 1454 O O . TYR A 1 187 ? -17.983 17.741 9.691 1.00 45.09 187 TYR A O 1
ATOM 1462 N N . GLN A 1 188 ? -18.284 17.344 7.516 1.00 50.09 188 GLN A N 1
ATOM 1463 C CA . GLN A 1 188 ? -19.603 17.993 7.430 1.00 50.09 188 GLN A CA 1
ATOM 1464 C C . GLN A 1 188 ? -20.802 17.023 7.411 1.00 50.09 188 GLN A C 1
ATOM 1466 O O . GLN A 1 188 ? -21.935 17.489 7.403 1.00 50.09 188 GLN A O 1
ATOM 1471 N N . PHE A 1 189 ? -20.609 15.694 7.435 1.00 49.69 189 PHE A N 1
ATOM 1472 C CA . PHE A 1 189 ? -21.717 14.736 7.222 1.00 49.69 189 PHE A CA 1
ATOM 1473 C C . PHE A 1 189 ? -22.091 13.818 8.400 1.00 49.69 189 PHE A C 1
ATOM 1475 O O . PHE A 1 189 ? -22.868 12.883 8.218 1.00 49.69 189 PHE A O 1
ATOM 1482 N N . GLN A 1 190 ? -21.613 14.078 9.622 1.00 49.72 190 GLN A N 1
ATOM 1483 C CA . GLN A 1 190 ? -22.022 13.311 10.812 1.00 49.72 190 GLN A CA 1
ATOM 1484 C C . GLN A 1 190 ? -22.456 14.194 11.985 1.00 49.72 190 GLN A C 1
ATOM 1486 O O . GLN A 1 190 ? -21.987 14.029 13.102 1.00 49.72 190 GLN A O 1
ATOM 1491 N N . VAL A 1 191 ? -23.411 15.097 11.757 1.00 48.28 191 VAL A N 1
ATOM 1492 C CA . VAL A 1 191 ? -24.319 15.534 12.830 1.00 48.28 191 VAL A CA 1
ATOM 1493 C C . VAL A 1 191 ? -25.718 15.710 12.236 1.00 48.28 191 VAL A C 1
ATOM 1495 O O . VAL A 1 191 ? -26.163 16.820 11.973 1.00 48.28 191 VAL A O 1
ATOM 1498 N N . ILE A 1 192 ? -26.422 14.603 11.983 1.00 47.44 192 ILE A N 1
ATOM 1499 C CA . ILE A 1 192 ? -27.887 14.654 11.912 1.00 47.44 192 ILE A CA 1
ATOM 1500 C C . ILE A 1 192 ? -28.374 14.358 13.334 1.00 47.44 192 ILE A C 1
ATOM 1502 O O . ILE A 1 192 ? -28.218 13.219 13.783 1.00 47.44 192 ILE A O 1
ATOM 1506 N N . PRO A 1 193 ? -28.927 15.333 14.078 1.00 52.88 193 PRO A N 1
ATOM 1507 C CA . PRO A 1 193 ? -29.640 15.016 15.303 1.00 52.88 193 PRO A CA 1
ATOM 1508 C C . PRO A 1 193 ? -30.832 14.127 14.939 1.00 52.88 193 PRO A C 1
ATOM 1510 O O . PRO A 1 193 ? -31.692 14.507 14.144 1.00 52.88 193 PRO A O 1
ATOM 1513 N N . GLN A 1 194 ? -30.853 12.920 15.503 1.00 55.53 194 GLN A N 1
ATOM 1514 C CA . GLN A 1 194 ? -32.017 12.038 15.537 1.00 55.53 194 GLN A CA 1
ATOM 1515 C C . GLN A 1 194 ? -33.186 12.819 16.149 1.00 55.53 194 GLN A C 1
ATOM 1517 O O . GLN A 1 194 ? -33.282 12.963 17.368 1.00 55.53 194 GLN A O 1
ATOM 1522 N N . MET A 1 195 ? -34.046 13.380 15.299 1.00 62.25 195 MET A N 1
ATOM 1523 C CA . MET A 1 195 ? -35.292 13.984 15.744 1.00 62.25 195 MET A CA 1
ATOM 1524 C C . MET A 1 195 ? -36.216 12.867 16.219 1.00 62.25 195 MET A C 1
ATOM 1526 O O . MET A 1 195 ? -36.682 12.030 15.450 1.00 62.25 195 MET A O 1
ATOM 1530 N N . PHE A 1 196 ? -36.417 12.879 17.529 1.00 60.41 196 PHE A N 1
ATOM 1531 C CA . PHE A 1 196 ? -37.401 12.143 18.303 1.00 60.41 196 PHE A CA 1
ATOM 1532 C C . PHE A 1 196 ? -38.766 12.136 17.588 1.00 60.41 196 PHE A C 1
ATOM 1534 O O . PHE A 1 196 ? -39.371 13.191 17.396 1.00 60.41 196 PHE A O 1
ATOM 1541 N N . VAL A 1 197 ? -39.260 10.960 17.197 1.00 62.41 197 VAL A N 1
ATOM 1542 C CA . VAL A 1 197 ? -40.629 10.797 16.684 1.00 62.41 197 VAL A CA 1
ATOM 1543 C C . VAL A 1 197 ? -41.514 10.377 17.864 1.00 62.41 197 VAL A C 1
ATOM 1545 O O . VAL A 1 197 ? -41.268 9.313 18.435 1.00 62.41 197 VAL A O 1
ATOM 1548 N N . PRO A 1 198 ? -42.514 11.173 18.285 1.00 61.44 198 PRO A N 1
ATOM 1549 C CA . PRO A 1 198 ? -43.417 10.761 19.350 1.00 61.44 198 PRO A CA 1
ATOM 1550 C C . PRO A 1 198 ? -44.347 9.644 18.862 1.00 61.44 198 PRO A C 1
ATOM 1552 O O . PRO A 1 198 ? -45.007 9.753 17.829 1.00 61.44 198 PRO A O 1
ATOM 1555 N N . ILE A 1 199 ? -44.396 8.565 19.642 1.00 58.41 199 ILE A N 1
ATOM 1556 C CA . ILE A 1 199 ? -45.319 7.443 19.479 1.00 58.41 199 ILE A CA 1
ATOM 1557 C C . ILE A 1 199 ? -46.729 7.944 19.807 1.00 58.41 199 ILE A C 1
ATOM 1559 O O . ILE A 1 199 ? -47.047 8.236 20.960 1.00 58.41 199 ILE A O 1
ATOM 1563 N N . GLY A 1 200 ? -47.572 8.058 18.782 1.00 61.22 200 GLY A N 1
ATOM 1564 C CA . GLY A 1 200 ? -49.006 8.267 18.947 1.00 61.22 200 GLY A CA 1
ATOM 1565 C C . GLY A 1 200 ? -49.660 7.000 19.492 1.00 61.22 200 GLY A C 1
ATOM 1566 O O . GLY A 1 200 ? -49.692 5.970 18.823 1.00 61.22 200 GLY A O 1
ATOM 1567 N N . VAL A 1 201 ? -50.179 7.085 20.715 1.00 58.94 201 VAL A N 1
ATOM 1568 C CA . VAL A 1 201 ? -51.049 6.078 21.327 1.00 58.94 201 VAL A CA 1
ATOM 1569 C C . VAL A 1 201 ? -52.405 6.132 20.621 1.00 58.94 201 VAL A C 1
ATOM 1571 O O . VAL A 1 201 ? -53.112 7.132 20.718 1.00 58.94 201 VAL A O 1
ATOM 1574 N N . VAL A 1 202 ? -52.771 5.067 19.907 1.00 64.44 202 VAL A N 1
ATOM 1575 C CA . VAL A 1 202 ? -54.130 4.883 19.380 1.00 64.44 202 VAL A CA 1
ATOM 1576 C C . VAL A 1 202 ? -54.886 3.984 20.354 1.00 64.44 202 VAL A C 1
ATOM 1578 O O . VAL A 1 202 ? -54.671 2.775 20.393 1.00 64.44 202 VAL A O 1
ATOM 1581 N N . CYS A 1 203 ? -55.761 4.586 21.158 1.00 55.62 203 CYS A N 1
ATOM 1582 C CA . CYS A 1 203 ? -56.795 3.867 21.894 1.00 55.62 203 CYS A CA 1
ATOM 1583 C C . CYS A 1 203 ? -57.935 3.532 20.924 1.00 55.62 203 CYS A C 1
ATOM 1585 O O . CYS A 1 203 ? -58.498 4.440 20.314 1.00 55.62 203 CYS A O 1
ATOM 1587 N N . ILE A 1 204 ? -58.294 2.254 20.804 1.00 57.72 204 ILE A N 1
ATOM 1588 C CA . ILE A 1 204 ? -59.549 1.827 20.176 1.00 57.72 204 ILE A CA 1
ATOM 1589 C C . ILE A 1 204 ? -60.411 1.227 21.287 1.00 57.72 204 ILE A C 1
ATOM 1591 O O . ILE A 1 204 ? -59.945 0.365 22.032 1.00 57.72 204 ILE A O 1
ATOM 1595 N N . SER A 1 205 ? -61.608 1.798 21.432 1.00 71.56 205 SER A N 1
ATOM 1596 C CA . SER A 1 205 ? -62.673 1.422 22.371 1.00 71.56 205 SER A CA 1
ATOM 1597 C C . SER A 1 205 ? -63.478 0.224 21.884 1.00 71.56 205 SER A C 1
ATOM 1599 O O . SER A 1 205 ? -63.542 0.032 20.649 1.00 71.56 205 SER A O 1
#

pLDDT: mean 77.73, std 19.34, range [43.91, 98.56]

Mean predicted aligned error: 17.6 Å

Secondary structure (DSSP, 8-state):
-----SHHHHHHHHHHHHHHHHHHT------------HHHHHHHHHHHHHHHHHHHS---------TT-PPPS----S----PPPGGGG-EEEEETTS-EEEEEES-SSS--EEEEEEETTEEEEEEEEEEETTEEEETTEEE-GGG-BTTBEEEE-TTS-EEEEEE-----TT--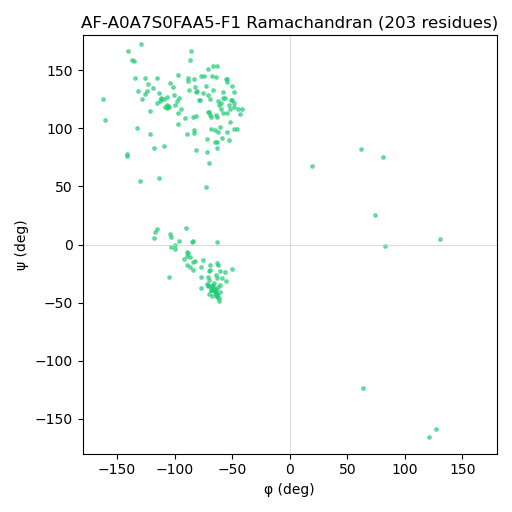----HHHHTSTTSS---------------

Radius of gyration: 30.79 Å; Cα contacts (8 Å, |Δi|>4): 178; chains: 1; bounding box: 106×49×82 Å

Solvent-accessible surface area (backbone atoms only — not comparable to full-atom values): 13269 Å² total; per-residue (Å²): 136,85,92,78,74,75,64,62,62,57,54,50,53,53,51,53,52,51,50,51,57,63,63,66,73,69,69,74,82,74,78,68,75,70,73,83,57,69,64,58,59,52,51,53,50,52,52,56,51,49,53,53,58,56,68,68,57,70,74,71,78,76,76,69,77,64,98,72,75,70,80,77,85,82,79,91,61,85,80,72,78,76,75,82,59,69,74,73,62,52,47,51,26,34,35,72,86,70,31,42,32,41,25,41,63,79,44,95,90,50,85,41,40,33,35,37,38,38,47,88,94,51,78,72,45,81,35,56,47,46,85,52,99,91,41,44,30,49,72,81,22,34,51,38,63,91,74,34,51,96,69,28,47,29,30,39,34,89,87,71,50,72,46,40,32,31,68,54,75,78,82,58,93,85,66,88,81,78,76,62,72,78,66,67,69,67,77,76,77,83,79,78,80,83,76,81,78,83,82,81,85,81,86,80,134

Sequence (205 aa):
MAFEDSTRDLELDDQIRAAQLEAGIKHPHSTYSRPKEPASEELNSRIRAAQRAAGARGLDPVRWPAPWARPGVGSAGPGVAQSMAPESFLGKWMDSYGNTVCVYSTDAFETRPMATLSKAPRPDIHLKIVPREDGWHCGDAKLDIMRSAPTQVCWVFPDGRVSTWTPWYEEGEGQEYSMPLCALQKYQFQVIPQMFVPIGVVCIS

Organism: NCBI:txid73915